Protein AF-A0A812L633-F1 (afdb_monomer)

Sequence (296 aa):
MMPWGTFALASCTLCVHALEQCLRCRKQCSELFDFTGDALLRGRLWVLFSCSFFHGTNSHLLREVLLLLLVGVPAEEELGTLVFVVAYLVSGAFGALFSWLTLRRTLRNSPDYLAMPRHHVDAVADLSNSRGASSCVYGAAVLALLVAGDRLLPECFAMSSQAANALLVAARILPEVFSPRSSRIQQRPVAAAILLSLPLLAAYSSVVSLSVAQAVTFWFSIHCLLRLFPGIVSLHPQSEYAAMDYAGHVYGALYAGLCGVCHIYLNRRHYPSMQAWLALGVLMLSTLPREFFAGL

Foldseek 3Di:
DPLVLLVVLLVLLVVLVVCCVVVVPLVVSCLQQFDAPVCVVVVVLCNLQSLLNDADDPLRSLLLSLLSVQQVLQLCVQQPNVLSNVLLRVQLSQLLVQLLVVQLVCLCPDPVNVPPDSVVSSVVSRPQHSNRNLRSSLLSLLSSLWGFQQPFSCVSVVHAQLVSQLSLLCSQCVSLLPGPQQVVCVVVVPVVCVVSVPSNVVSNPDNDGHGSLRSLLVNLVVLVVCLLCVVVRVRDPPDPSVQSSLSSNVRSNVSSNVSSVVSCVVVVHDGRDPSSVVSVVSSNVSSHDSVVVVVD

pLDDT: mean 88.09, std 10.61, range [51.84, 98.31]

Solvent-accessible surface area (backbone atoms only — not comparable to full-atom values): 14713 Å² total; per-residue (Å²): 124,85,48,58,42,44,51,49,53,43,48,49,26,52,48,50,48,48,50,30,65,75,66,69,38,52,69,60,47,42,77,62,23,36,41,34,62,70,47,44,78,71,66,43,64,62,18,44,50,38,6,51,32,50,66,94,44,71,28,57,44,44,40,48,43,43,47,33,56,68,25,27,40,46,25,20,64,68,58,35,46,70,56,36,48,52,48,28,42,50,8,6,25,45,2,27,52,53,23,40,54,50,46,40,51,50,46,64,70,32,79,91,39,59,85,50,59,68,70,58,51,51,53,55,37,39,63,55,74,46,40,9,26,58,6,16,40,41,8,30,42,40,25,14,24,51,68,28,14,84,43,46,43,19,68,71,67,77,48,52,31,25,57,41,38,24,48,55,47,46,46,64,48,50,26,59,69,66,23,84,72,21,55,67,45,70,74,33,55,67,61,40,50,50,67,52,47,52,59,32,52,54,29,41,70,32,77,67,69,46,26,39,12,54,52,52,29,53,56,30,48,53,52,41,50,50,65,77,41,30,79,80,65,49,58,67,82,74,56,78,63,57,58,58,42,28,49,13,32,50,43,0,25,51,52,16,41,52,52,31,52,48,51,34,62,77,66,71,49,79,77,58,52,73,58,18,54,51,22,49,52,43,46,54,58,51,40,51,51,71,70,67,63,74,78,110

Organism: NCBI:txid878477

Structure (mmCIF, N/CA/C/O backbone):
data_AF-A0A812L633-F1
#
_entry.id   AF-A0A812L633-F1
#
loop_
_atom_site.group_PDB
_atom_site.id
_atom_site.type_symbol
_atom_site.label_atom_id
_atom_site.label_alt_id
_atom_site.label_comp_id
_atom_site.label_asym_id
_atom_site.label_entity_id
_atom_site.label_seq_id
_atom_site.pdbx_PDB_ins_code
_atom_site.Cartn_x
_atom_site.Cartn_y
_atom_site.Cartn_z
_atom_site.occupancy
_atom_site.B_iso_or_equiv
_atom_site.auth_seq_id
_atom_site.auth_comp_id
_atom_site.auth_asym_id
_atom_site.auth_atom_id
_atom_site.pdbx_PDB_model_num
ATOM 1 N N . MET A 1 1 ? -15.695 -10.052 14.088 1.00 83.44 1 MET A N 1
ATOM 2 C CA . MET A 1 1 ? -15.326 -11.201 13.222 1.00 83.44 1 MET A CA 1
ATOM 3 C C . MET A 1 1 ? -13.811 -11.200 13.134 1.00 83.44 1 MET A C 1
ATOM 5 O O . MET A 1 1 ? -13.267 -10.113 13.056 1.00 83.44 1 MET A O 1
ATOM 9 N N . MET A 1 2 ? -13.117 -12.341 13.210 1.00 91.75 2 MET A N 1
ATOM 10 C CA . MET A 1 2 ? -11.650 -12.296 13.088 1.00 91.75 2 MET A CA 1
ATOM 11 C C . MET A 1 2 ? -11.244 -11.884 11.658 1.00 91.75 2 MET A C 1
ATOM 13 O O . MET A 1 2 ? -11.769 -12.486 10.719 1.00 91.75 2 MET A O 1
ATOM 17 N N . PRO A 1 3 ? -10.339 -10.897 11.481 1.00 96.25 3 PRO A N 1
ATOM 18 C CA . PRO A 1 3 ? -9.933 -10.372 10.173 1.00 96.25 3 PRO A CA 1
ATOM 19 C C . PRO A 1 3 ? -8.899 -11.297 9.504 1.00 96.25 3 PRO A C 1
ATOM 21 O O . PRO A 1 3 ? -7.721 -10.969 9.330 1.00 96.25 3 PRO A O 1
ATOM 24 N N . TRP A 1 4 ? -9.331 -12.524 9.203 1.00 97.38 4 TRP A N 1
ATOM 25 C CA . TRP A 1 4 ? -8.480 -13.584 8.665 1.00 97.38 4 TRP A CA 1
ATOM 26 C C . TRP A 1 4 ? -7.849 -13.219 7.323 1.00 97.38 4 TRP A C 1
ATOM 28 O O . TRP A 1 4 ? -6.723 -13.634 7.060 1.00 97.38 4 TRP A O 1
ATOM 38 N N . GLY A 1 5 ? -8.543 -12.448 6.484 1.00 98.25 5 GLY A N 1
ATOM 39 C CA . GLY A 1 5 ? -8.049 -12.033 5.174 1.00 98.25 5 GLY A CA 1
ATOM 40 C C . GLY A 1 5 ? -6.826 -11.133 5.286 1.00 98.25 5 GLY A C 1
ATOM 41 O O . GLY A 1 5 ? -5.809 -11.387 4.647 1.00 98.25 5 GLY A O 1
ATOM 42 N N . THR A 1 6 ? -6.893 -10.125 6.149 1.00 98.31 6 THR A N 1
ATOM 43 C CA . THR A 1 6 ? -5.803 -9.184 6.417 1.00 98.31 6 THR A CA 1
ATOM 44 C C . THR A 1 6 ? -4.577 -9.917 6.943 1.00 98.31 6 THR A C 1
ATOM 46 O O . THR A 1 6 ? -3.474 -9.726 6.426 1.00 98.31 6 THR A O 1
ATOM 49 N N . PHE A 1 7 ? -4.763 -10.807 7.924 1.00 98.19 7 PHE A N 1
ATOM 50 C CA . PHE A 1 7 ? -3.661 -11.607 8.453 1.00 98.19 7 PHE A CA 1
ATOM 51 C C . PHE A 1 7 ? -3.090 -12.567 7.411 1.00 98.19 7 PHE A C 1
ATOM 53 O O . PHE A 1 7 ? -1.873 -12.650 7.291 1.00 98.19 7 PHE A O 1
ATOM 60 N N . ALA A 1 8 ? -3.927 -13.234 6.612 1.00 98.31 8 ALA A N 1
ATOM 61 C CA . ALA A 1 8 ? -3.462 -14.118 5.546 1.00 98.31 8 ALA A CA 1
ATOM 62 C C . ALA A 1 8 ? -2.627 -13.361 4.502 1.00 98.31 8 ALA A C 1
ATOM 64 O O . ALA A 1 8 ? -1.538 -13.811 4.154 1.00 98.31 8 ALA A O 1
ATOM 65 N N . LEU A 1 9 ? -3.084 -12.187 4.054 1.00 98.25 9 LEU A N 1
ATOM 66 C CA . LEU A 1 9 ? -2.349 -11.342 3.110 1.00 98.25 9 LEU A CA 1
ATOM 67 C C . LEU A 1 9 ? -0.997 -10.898 3.689 1.00 98.25 9 LEU A C 1
ATOM 69 O O . LEU A 1 9 ? 0.032 -11.057 3.032 1.00 98.25 9 LEU A O 1
ATOM 73 N N . ALA A 1 10 ? -0.980 -10.410 4.933 1.00 98.19 10 ALA A N 1
ATOM 74 C CA . ALA A 1 10 ? 0.249 -10.021 5.624 1.00 98.19 10 ALA A CA 1
ATOM 75 C C . ALA A 1 10 ? 1.216 -11.207 5.793 1.00 98.19 10 ALA A C 1
ATOM 77 O O . ALA A 1 10 ? 2.411 -11.077 5.521 1.00 98.19 10 ALA A O 1
ATOM 78 N N . SER A 1 11 ? 0.711 -12.377 6.194 1.00 98.12 11 SER A N 1
ATOM 79 C CA . SER A 1 11 ? 1.506 -13.600 6.330 1.00 98.12 11 SER A CA 1
ATOM 80 C C . SER A 1 11 ? 2.079 -14.057 4.992 1.00 98.12 11 SER A C 1
ATOM 82 O O . SER A 1 11 ? 3.271 -14.339 4.930 1.00 98.12 11 SER A O 1
ATOM 84 N N . CYS A 1 12 ? 1.293 -14.073 3.912 1.00 97.75 12 CYS A N 1
ATOM 85 C CA . CYS A 1 12 ? 1.785 -14.408 2.575 1.00 97.75 12 CYS A CA 1
ATOM 86 C C . CYS A 1 12 ? 2.915 -13.467 2.138 1.00 97.75 12 CYS A C 1
ATOM 88 O O . CYS A 1 12 ? 3.960 -13.941 1.692 1.00 97.75 12 CYS A O 1
ATOM 90 N N . THR A 1 13 ? 2.746 -12.158 2.336 1.00 97.06 13 THR A N 1
ATOM 91 C CA . THR A 1 13 ? 3.771 -11.146 2.046 1.00 97.06 13 THR A CA 1
ATOM 92 C C . THR A 1 13 ? 5.068 -11.408 2.820 1.00 97.06 13 THR A C 1
ATOM 94 O O . THR A 1 13 ? 6.154 -11.440 2.238 1.00 97.06 13 THR A O 1
ATOM 97 N N . LEU A 1 14 ? 4.971 -11.664 4.128 1.00 97.06 14 LEU A N 1
ATOM 98 C CA . LEU A 1 14 ? 6.132 -11.976 4.964 1.00 97.06 14 LEU A CA 1
ATOM 99 C C . LEU A 1 14 ? 6.790 -13.306 4.574 1.00 97.06 14 LEU A C 1
ATOM 101 O O . LEU A 1 14 ? 8.016 -13.388 4.549 1.00 97.06 14 LEU A O 1
ATOM 105 N N . CYS A 1 15 ? 6.006 -14.334 4.245 1.00 97.19 15 CYS A N 1
ATOM 106 C CA . CYS A 1 15 ? 6.510 -15.641 3.830 1.00 97.19 15 CYS A CA 1
ATOM 107 C C . CYS A 1 15 ? 7.269 -15.568 2.503 1.00 97.19 15 CYS A C 1
ATOM 109 O O . CYS A 1 15 ? 8.361 -16.123 2.414 1.00 97.19 15 CYS A O 1
ATOM 111 N N . VAL A 1 16 ? 6.735 -14.875 1.490 1.00 95.88 16 VAL A N 1
ATOM 112 C CA . VAL A 1 16 ? 7.422 -14.695 0.198 1.00 95.88 16 VAL A CA 1
ATOM 113 C C . VAL A 1 16 ? 8.760 -13.990 0.403 1.00 95.88 16 VAL A C 1
ATOM 115 O O . VAL A 1 16 ? 9.783 -14.458 -0.099 1.00 95.88 16 VAL A O 1
ATOM 118 N N . HIS A 1 17 ? 8.779 -12.926 1.209 1.00 95.12 17 HIS A N 1
ATOM 119 C CA . HIS A 1 17 ? 10.012 -12.213 1.536 1.00 95.12 17 HIS A CA 1
ATOM 120 C C . HIS A 1 17 ? 11.005 -13.081 2.319 1.00 95.12 17 HIS A C 1
ATOM 122 O O . HIS A 1 17 ? 12.188 -13.127 1.994 1.00 95.12 17 HIS A O 1
ATOM 128 N N . ALA A 1 18 ? 10.543 -13.813 3.334 1.00 95.31 18 ALA A N 1
ATOM 129 C CA . ALA A 1 18 ? 11.394 -14.706 4.116 1.00 95.31 18 ALA A CA 1
ATOM 130 C C . ALA A 1 18 ? 12.009 -15.812 3.244 1.00 95.31 18 ALA A C 1
ATOM 132 O O . ALA A 1 18 ? 13.205 -16.074 3.347 1.00 95.31 18 ALA A O 1
ATOM 133 N N . LEU A 1 19 ? 11.225 -16.415 2.345 1.00 94.75 19 LEU A N 1
ATOM 134 C CA . LEU A 1 19 ? 11.710 -17.413 1.390 1.00 94.75 19 LEU A CA 1
ATOM 135 C C . LEU A 1 19 ? 12.784 -16.831 0.463 1.00 94.75 19 LEU A C 1
ATOM 137 O O . LEU A 1 19 ? 13.832 -17.457 0.301 1.00 94.75 19 LEU A O 1
ATOM 141 N N . GLU A 1 20 ? 12.570 -15.627 -0.080 1.00 94.94 20 GLU A N 1
ATOM 142 C CA . GLU A 1 20 ? 13.562 -14.922 -0.905 1.00 94.94 20 GLU A CA 1
ATOM 143 C C . GLU A 1 20 ? 14.897 -14.768 -0.161 1.00 94.94 20 GLU A C 1
ATOM 145 O O . GLU A 1 20 ? 15.957 -15.107 -0.699 1.00 94.94 20 GLU A O 1
ATOM 150 N 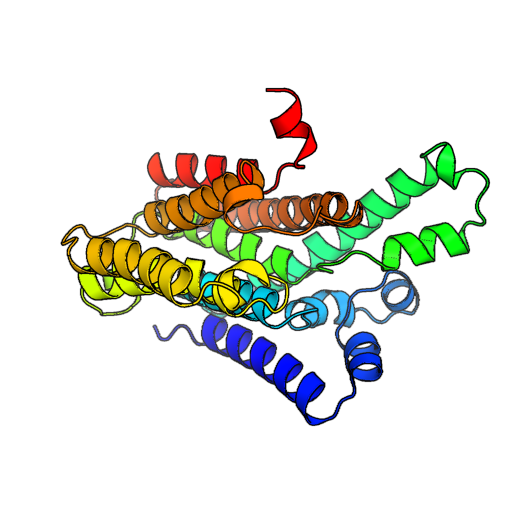N . GLN A 1 21 ? 14.849 -14.283 1.086 1.00 93.31 21 GLN A N 1
ATOM 151 C CA . GLN A 1 21 ? 16.042 -14.008 1.890 1.00 93.31 21 GLN A CA 1
ATOM 152 C C . GLN A 1 21 ? 16.751 -15.293 2.341 1.00 93.31 21 GLN A C 1
ATOM 154 O O . GLN A 1 21 ? 17.976 -15.390 2.240 1.00 93.31 21 GLN A O 1
ATOM 159 N N . CYS A 1 22 ? 16.002 -16.294 2.812 1.00 95.50 22 CYS A N 1
ATOM 160 C CA . CYS A 1 22 ? 16.560 -17.546 3.323 1.00 95.50 22 CYS A CA 1
ATOM 161 C C . CYS A 1 22 ? 17.180 -18.403 2.215 1.00 95.50 22 CYS A C 1
ATOM 163 O O . CYS A 1 22 ? 18.258 -18.962 2.405 1.00 95.50 22 CYS A O 1
ATOM 165 N N . LEU A 1 23 ? 16.525 -18.493 1.056 1.00 95.56 23 LEU A N 1
ATOM 166 C CA . LEU 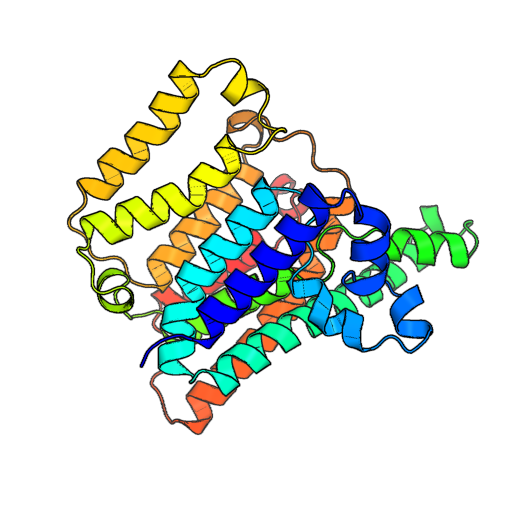A 1 23 ? 16.983 -19.327 -0.058 1.00 95.56 23 LEU A CA 1
ATOM 167 C C . LEU A 1 23 ? 17.895 -18.574 -1.035 1.00 95.56 23 LEU A C 1
ATOM 169 O O . LEU A 1 23 ? 18.430 -19.182 -1.960 1.00 95.56 23 LEU A O 1
ATOM 173 N N . ARG A 1 24 ? 18.071 -17.255 -0.851 1.00 94.25 24 ARG A N 1
ATOM 174 C CA . ARG A 1 24 ? 18.828 -16.367 -1.754 1.00 94.25 24 ARG A CA 1
ATOM 175 C C . ARG A 1 24 ? 18.382 -16.499 -3.217 1.00 94.25 24 ARG A C 1
ATOM 177 O O . ARG A 1 24 ? 19.179 -16.347 -4.140 1.00 94.25 24 ARG A O 1
ATOM 184 N N . CYS A 1 25 ? 17.097 -16.771 -3.435 1.00 94.00 25 CYS A N 1
ATOM 185 C CA . CYS A 1 25 ? 16.518 -17.108 -4.736 1.00 94.00 25 CYS A CA 1
ATOM 186 C C . CYS A 1 25 ? 15.756 -15.932 -5.365 1.00 94.00 25 CYS A C 1
ATOM 188 O O . CYS A 1 25 ? 14.746 -16.115 -6.043 1.00 94.00 25 CYS A O 1
ATOM 190 N N . ARG A 1 26 ? 16.245 -14.700 -5.162 1.00 92.19 26 ARG A N 1
ATOM 191 C CA . ARG A 1 26 ? 15.571 -13.470 -5.611 1.00 92.19 26 ARG A CA 1
ATOM 192 C C . ARG A 1 26 ? 15.172 -13.492 -7.080 1.00 92.19 26 ARG A C 1
ATOM 194 O O . ARG A 1 26 ? 1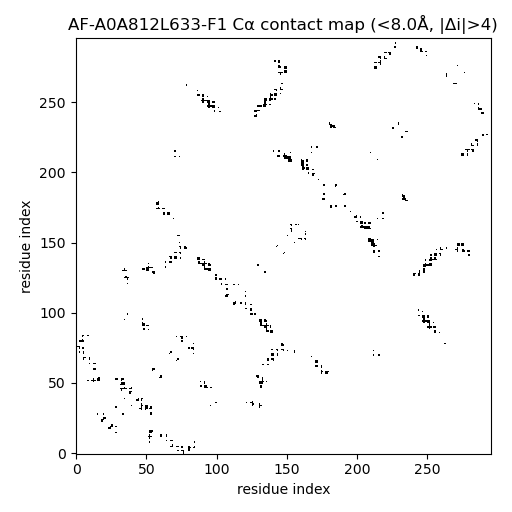4.087 -13.030 -7.414 1.00 92.19 26 ARG A O 1
ATOM 201 N N . LYS A 1 27 ? 16.022 -14.041 -7.952 1.00 91.69 27 LYS A N 1
ATOM 202 C CA . LYS A 1 27 ? 15.718 -14.153 -9.382 1.00 91.69 27 LYS A CA 1
ATOM 203 C C . LYS A 1 27 ? 14.491 -15.039 -9.619 1.00 91.69 27 LYS A C 1
ATOM 205 O O . LYS A 1 27 ? 13.564 -14.614 -10.294 1.00 91.69 27 LYS A O 1
ATOM 210 N N . GLN A 1 28 ? 14.462 -16.228 -9.020 1.00 93.88 28 GLN A N 1
ATOM 211 C CA . GLN A 1 28 ? 13.350 -17.169 -9.141 1.00 93.88 28 GLN A CA 1
ATOM 212 C C . GLN A 1 28 ? 12.068 -16.610 -8.511 1.00 93.88 28 GLN A C 1
ATOM 214 O O . GLN A 1 28 ? 11.002 -16.706 -9.110 1.00 93.88 28 GLN A O 1
ATOM 219 N N . CYS A 1 29 ? 12.167 -15.978 -7.336 1.00 92.62 29 CYS A N 1
ATOM 220 C CA . CYS A 1 29 ? 11.037 -15.289 -6.716 1.00 92.62 29 CYS A CA 1
ATOM 221 C C . CY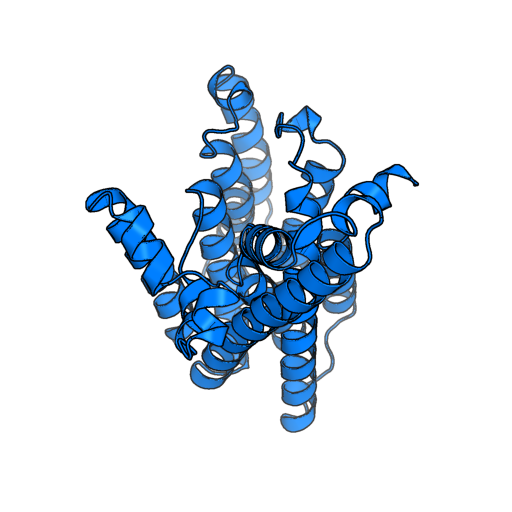S A 1 29 ? 10.501 -14.174 -7.618 1.00 92.62 29 CYS A C 1
ATOM 223 O O . CYS A 1 29 ? 9.293 -14.085 -7.805 1.00 92.62 29 CYS A O 1
ATOM 225 N N . SER A 1 30 ? 11.375 -13.370 -8.229 1.00 91.19 30 SER A N 1
ATOM 226 C CA . SER A 1 30 ? 10.941 -12.312 -9.141 1.00 91.19 30 SER A CA 1
ATOM 227 C C . SER A 1 30 ? 10.257 -12.888 -10.390 1.00 91.19 30 SER A C 1
ATOM 229 O O . SER A 1 30 ? 9.192 -12.433 -10.779 1.00 91.19 30 SER A O 1
ATOM 231 N N . GLU A 1 31 ? 10.775 -13.969 -10.976 1.00 91.00 31 GLU A N 1
ATOM 232 C CA . GLU A 1 31 ? 10.144 -14.617 -12.139 1.00 91.00 31 GLU A CA 1
ATOM 233 C C . GLU A 1 31 ? 8.750 -15.211 -11.856 1.00 91.00 31 GLU A C 1
ATOM 235 O O . GLU A 1 31 ? 7.949 -15.368 -12.787 1.00 91.00 31 GLU A O 1
ATOM 240 N N . LEU A 1 32 ? 8.481 -15.576 -10.598 1.00 92.75 32 LEU A N 1
ATOM 241 C CA . LEU A 1 32 ? 7.227 -16.192 -10.162 1.00 92.75 32 LEU A CA 1
ATOM 242 C C . LEU A 1 32 ? 6.205 -15.174 -9.667 1.00 92.75 32 LEU A C 1
ATOM 244 O O . LEU A 1 32 ? 5.038 -15.254 -10.051 1.00 92.75 32 LEU A O 1
ATOM 248 N N . PHE A 1 33 ? 6.636 -14.273 -8.786 1.00 94.19 33 PHE A N 1
ATOM 249 C CA . PHE A 1 33 ? 5.744 -13.377 -8.063 1.00 94.19 33 PHE A CA 1
ATOM 250 C C . PHE A 1 33 ? 5.632 -12.014 -8.721 1.00 94.19 33 PHE A C 1
ATOM 252 O O . PHE A 1 33 ? 4.587 -11.386 -8.608 1.00 94.19 33 PHE A O 1
ATOM 259 N N . ASP A 1 34 ? 6.676 -11.555 -9.394 1.00 92.56 34 ASP A N 1
ATOM 260 C CA . ASP A 1 34 ? 6.794 -10.161 -9.765 1.00 92.56 34 ASP A CA 1
ATOM 261 C C . ASP A 1 34 ? 6.069 -9.821 -11.065 1.00 92.56 34 ASP A C 1
ATOM 263 O O . ASP A 1 34 ? 6.036 -10.609 -12.016 1.00 92.56 34 ASP A O 1
ATOM 267 N N . PHE A 1 35 ? 5.510 -8.615 -11.125 1.00 94.38 35 PHE A N 1
ATOM 268 C CA . PHE A 1 35 ? 4.819 -8.159 -12.321 1.00 94.38 35 PHE A CA 1
ATOM 269 C C . PHE A 1 35 ? 5.827 -7.668 -13.364 1.00 94.38 35 PHE A C 1
ATOM 271 O O . PHE A 1 35 ? 6.583 -6.727 -13.128 1.00 94.38 35 PHE A O 1
ATOM 278 N N . THR A 1 36 ? 5.784 -8.257 -14.558 1.00 93.06 36 THR A N 1
ATOM 279 C CA . THR A 1 36 ? 6.417 -7.694 -15.758 1.00 93.06 36 THR A CA 1
ATOM 280 C C . THR A 1 36 ? 5.444 -7.759 -16.927 1.00 93.06 36 THR A C 1
ATOM 282 O O . THR A 1 36 ? 4.654 -8.705 -17.043 1.00 93.06 36 THR A O 1
ATOM 285 N N . GLY A 1 37 ? 5.508 -6.768 -17.815 1.00 92.38 37 GLY A N 1
ATOM 286 C CA . GLY A 1 37 ? 4.757 -6.780 -19.060 1.00 92.38 37 GLY A CA 1
ATOM 287 C C . GLY A 1 37 ? 5.091 -8.004 -19.901 1.00 92.38 37 GLY A C 1
ATOM 288 O O . GLY A 1 37 ? 4.189 -8.648 -20.427 1.00 92.38 37 GLY A O 1
ATOM 289 N N . ASP A 1 38 ? 6.366 -8.389 -19.966 1.00 93.19 38 ASP A N 1
ATOM 290 C CA . ASP A 1 38 ? 6.808 -9.594 -20.674 1.00 93.19 38 ASP A CA 1
ATOM 291 C C . ASP A 1 38 ? 6.232 -10.900 -20.080 1.00 93.19 38 ASP A C 1
ATOM 293 O O . ASP A 1 38 ? 5.843 -11.810 -20.815 1.00 93.19 38 ASP A O 1
ATOM 297 N N . ALA A 1 39 ? 6.113 -11.023 -18.752 1.00 94.50 39 ALA A N 1
ATOM 298 C CA . ALA A 1 39 ? 5.427 -12.167 -18.140 1.00 94.50 39 ALA A CA 1
ATOM 299 C C . ALA A 1 39 ? 3.935 -12.189 -18.502 1.00 94.50 39 ALA A C 1
ATOM 301 O O . ALA A 1 39 ? 3.414 -13.237 -18.899 1.00 94.50 39 ALA A O 1
ATOM 302 N N . LEU A 1 40 ? 3.266 -11.035 -18.424 1.00 94.94 40 LEU A N 1
ATOM 303 C CA . LEU A 1 40 ? 1.853 -10.904 -18.772 1.00 94.94 40 LEU A CA 1
ATOM 304 C C . LEU A 1 40 ? 1.595 -11.261 -20.245 1.00 94.94 40 LEU A C 1
ATOM 306 O O . LEU A 1 40 ? 0.690 -12.040 -20.542 1.00 94.94 40 LEU A O 1
ATOM 310 N N . LEU A 1 41 ? 2.420 -10.751 -21.164 1.00 94.38 41 LEU A N 1
ATOM 311 C CA . LEU A 1 41 ? 2.328 -11.023 -22.604 1.00 94.38 41 LEU A CA 1
ATOM 312 C C . LEU A 1 41 ? 2.577 -12.498 -22.946 1.00 94.38 41 LEU A C 1
ATOM 314 O O . LEU A 1 41 ? 2.039 -12.996 -23.932 1.00 94.38 41 LEU A O 1
ATOM 318 N N . ARG A 1 42 ? 3.333 -13.220 -22.112 1.00 96.25 42 ARG A N 1
ATOM 319 C CA . ARG A 1 42 ? 3.526 -14.677 -22.210 1.00 96.25 42 ARG A CA 1
ATOM 320 C C . ARG A 1 42 ? 2.411 -15.494 -21.547 1.00 96.25 42 ARG A C 1
ATOM 322 O O . ARG A 1 42 ? 2.561 -16.699 -21.371 1.00 96.25 42 ARG A O 1
ATOM 329 N N . GLY A 1 43 ? 1.301 -14.858 -21.170 1.00 96.56 43 GLY A N 1
ATOM 330 C CA . GLY A 1 43 ? 0.125 -15.519 -20.603 1.00 96.56 43 GLY A CA 1
ATOM 331 C C . GLY A 1 43 ? 0.231 -15.834 -19.109 1.00 96.56 43 GLY A C 1
ATOM 332 O O . GLY A 1 43 ? -0.622 -16.545 -18.578 1.00 96.56 43 GLY A O 1
ATOM 333 N N . ARG A 1 44 ? 1.240 -15.308 -18.399 1.00 96.94 44 ARG A N 1
ATOM 334 C CA . ARG A 1 44 ? 1.394 -15.515 -16.950 1.00 96.94 44 ARG A CA 1
ATOM 335 C C . ARG A 1 44 ? 0.474 -14.584 -16.164 1.00 96.94 44 ARG A C 1
ATOM 337 O O . ARG A 1 44 ? 0.933 -13.671 -15.494 1.00 96.94 44 ARG A O 1
ATOM 344 N N . LEU A 1 45 ? -0.837 -14.798 -16.246 1.00 96.81 45 LEU A N 1
ATOM 345 C CA . LEU A 1 45 ? -1.835 -13.899 -15.645 1.00 96.81 45 LEU A CA 1
ATOM 346 C C . LEU A 1 45 ? -1.738 -13.801 -14.113 1.00 96.81 45 LEU A C 1
ATOM 348 O O . LEU A 1 45 ? -2.132 -12.788 -13.542 1.00 96.81 45 LEU A O 1
ATOM 352 N N . TRP A 1 46 ? -1.193 -14.820 -13.441 1.00 97.19 46 TRP A N 1
ATOM 353 C CA . TRP A 1 46 ? -1.043 -14.822 -11.982 1.00 97.19 46 TRP A CA 1
ATOM 354 C C . TRP A 1 46 ? -0.132 -13.701 -11.467 1.00 97.19 46 TRP A C 1
ATOM 356 O O . TRP A 1 46 ? -0.326 -13.265 -10.333 1.00 97.19 46 TRP A O 1
ATOM 366 N N . VAL A 1 47 ? 0.789 -13.184 -12.296 1.00 96.19 47 VAL A N 1
ATOM 367 C CA . VAL A 1 47 ? 1.706 -12.095 -11.911 1.00 96.19 47 VAL A CA 1
ATOM 368 C C . VAL A 1 47 ? 0.987 -10.790 -11.584 1.00 96.19 47 VAL A C 1
ATOM 370 O O . VAL A 1 47 ? 1.545 -9.958 -10.886 1.00 96.19 47 VAL A O 1
ATOM 373 N N . LEU A 1 48 ? -0.262 -10.623 -12.036 1.00 95.88 48 LEU A N 1
ATOM 374 C CA . LEU A 1 48 ? -1.115 -9.490 -11.664 1.00 95.88 48 LEU A CA 1
ATOM 375 C C . LEU A 1 48 ? -1.528 -9.508 -10.189 1.00 95.88 48 LEU A C 1
ATOM 377 O O . LEU A 1 48 ? -1.848 -8.465 -9.633 1.00 95.88 48 LEU A O 1
ATOM 381 N N . PHE A 1 49 ? -1.558 -10.687 -9.569 1.00 96.94 49 PHE A N 1
ATOM 382 C CA . PHE A 1 49 ? -2.002 -10.863 -8.188 1.00 96.94 49 PHE A CA 1
ATOM 383 C C . PHE A 1 49 ? -0.839 -11.208 -7.265 1.00 96.94 49 PHE A C 1
ATOM 385 O O . PHE A 1 49 ? -0.775 -10.734 -6.135 1.00 96.94 49 PHE A O 1
ATOM 392 N N . SER A 1 50 ? 0.106 -12.024 -7.736 1.00 96.44 50 SER A N 1
ATOM 393 C CA . SER A 1 50 ? 1.255 -12.436 -6.932 1.00 96.44 50 SER A CA 1
ATOM 394 C C . SER A 1 50 ? 2.221 -11.287 -6.645 1.00 96.44 50 SER A C 1
ATOM 396 O O . SER A 1 50 ? 2.945 -11.334 -5.649 1.00 96.44 50 SER A O 1
ATOM 398 N N . CYS A 1 51 ? 2.203 -10.239 -7.474 1.00 94.75 51 CYS A N 1
ATOM 399 C CA . CYS A 1 51 ? 3.061 -9.073 -7.308 1.00 94.75 51 CYS A CA 1
ATOM 400 C C . CYS A 1 51 ? 2.761 -8.305 -6.020 1.00 94.75 51 CYS A C 1
ATOM 402 O O . CYS A 1 51 ? 3.644 -7.638 -5.491 1.00 94.75 51 CYS A O 1
ATOM 404 N N . SER A 1 52 ? 1.560 -8.471 -5.454 1.00 95.69 52 SER A N 1
ATOM 405 C CA . SER A 1 52 ? 1.184 -7.922 -4.150 1.00 95.69 52 SER A CA 1
ATOM 406 C C . SER A 1 52 ? 2.035 -8.436 -2.983 1.00 95.69 52 SER A C 1
ATOM 408 O O . SER A 1 52 ? 2.053 -7.813 -1.924 1.00 95.69 52 SER A O 1
ATOM 410 N N . PHE A 1 53 ? 2.733 -9.562 -3.157 1.00 96.50 53 PHE A N 1
ATOM 411 C CA . PHE A 1 53 ? 3.510 -10.212 -2.099 1.00 96.50 53 PHE A CA 1
ATOM 412 C C . PHE A 1 53 ? 5.026 -10.018 -2.251 1.00 96.50 53 PHE A C 1
ATOM 414 O O . PHE A 1 53 ? 5.777 -10.332 -1.329 1.00 96.50 53 PHE A O 1
ATOM 421 N N . PHE A 1 54 ? 5.498 -9.492 -3.384 1.00 94.31 54 PHE A N 1
ATOM 422 C CA . PHE A 1 54 ? 6.926 -9.349 -3.675 1.00 94.31 54 PHE A CA 1
ATOM 423 C C . PHE A 1 54 ? 7.429 -7.938 -3.349 1.00 94.31 54 PHE A C 1
ATOM 425 O O . PHE A 1 54 ? 6.830 -6.951 -3.766 1.00 94.31 54 PHE A O 1
ATOM 432 N N . HIS A 1 55 ? 8.533 -7.830 -2.601 1.00 92.75 55 HIS A N 1
ATOM 433 C CA . HIS A 1 55 ? 9.031 -6.548 -2.095 1.00 92.75 55 HIS A CA 1
ATOM 434 C C . HIS A 1 55 ? 10.533 -6.392 -2.314 1.00 92.75 55 HIS A C 1
ATOM 436 O O . HIS A 1 55 ? 11.331 -7.280 -2.033 1.00 92.75 55 HIS A O 1
ATOM 442 N N . GLY A 1 56 ? 10.950 -5.209 -2.769 1.00 87.75 56 GLY A N 1
ATOM 443 C CA . GLY A 1 56 ? 12.351 -4.971 -3.113 1.00 87.75 56 GLY A CA 1
ATOM 444 C C . GLY A 1 56 ? 13.290 -4.835 -1.908 1.00 87.75 56 GLY A C 1
ATOM 445 O O . GLY A 1 56 ? 14.493 -5.074 -2.059 1.00 87.75 56 GLY A O 1
ATOM 446 N N . THR A 1 57 ? 12.769 -4.418 -0.743 1.00 87.69 57 THR A N 1
ATOM 447 C CA . THR A 1 57 ? 13.547 -4.075 0.466 1.00 87.69 57 THR A CA 1
ATOM 448 C C . THR A 1 57 ? 12.765 -4.337 1.760 1.00 87.69 57 THR A C 1
ATOM 450 O O . THR A 1 57 ? 11.542 -4.216 1.779 1.00 87.69 57 THR A O 1
ATOM 453 N N . ASN A 1 58 ? 13.479 -4.589 2.868 1.00 90.06 58 ASN A N 1
ATOM 454 C CA . ASN A 1 58 ? 12.880 -4.803 4.197 1.00 90.06 58 ASN A CA 1
ATOM 455 C C . ASN A 1 58 ? 12.059 -3.601 4.693 1.00 90.06 58 ASN A C 1
ATOM 457 O O . ASN A 1 58 ? 11.000 -3.778 5.285 1.00 90.06 58 ASN A O 1
ATOM 461 N N . SER A 1 59 ? 12.537 -2.371 4.473 1.00 88.44 59 SER A N 1
ATOM 462 C CA . SER A 1 59 ? 11.824 -1.168 4.922 1.00 88.44 59 SER A CA 1
ATOM 463 C C . SER A 1 59 ? 10.548 -0.922 4.125 1.00 88.44 59 SER A C 1
ATOM 465 O O . SER A 1 59 ? 9.552 -0.473 4.686 1.00 88.44 59 SER A O 1
ATOM 467 N N . HIS A 1 60 ? 10.547 -1.238 2.828 1.00 89.81 60 HIS A N 1
ATOM 468 C CA . HIS A 1 60 ? 9.329 -1.200 2.024 1.00 89.81 60 HIS A CA 1
ATOM 469 C C . HIS A 1 60 ? 8.330 -2.258 2.491 1.00 89.81 60 HIS A C 1
ATOM 471 O O . HIS A 1 60 ? 7.224 -1.880 2.855 1.00 89.81 60 HIS A O 1
ATOM 477 N N . LEU A 1 61 ? 8.758 -3.518 2.615 1.00 93.25 61 LEU A N 1
ATOM 478 C CA . LEU A 1 61 ? 7.944 -4.611 3.159 1.00 93.25 61 LEU A CA 1
ATOM 479 C C . LEU A 1 61 ? 7.277 -4.231 4.485 1.00 93.25 61 LEU A C 1
ATOM 481 O O . LEU A 1 61 ? 6.072 -4.392 4.649 1.00 93.25 61 LEU A O 1
ATOM 485 N N . LEU A 1 62 ? 8.062 -3.715 5.435 1.00 93.81 62 LEU A N 1
ATOM 486 C CA . LEU A 1 62 ? 7.557 -3.407 6.765 1.00 93.81 62 LEU A CA 1
ATOM 487 C C . LEU A 1 62 ? 6.524 -2.269 6.729 1.00 93.81 62 LEU A C 1
ATOM 489 O O . LEU A 1 62 ? 5.525 -2.357 7.432 1.00 93.81 62 LEU A O 1
ATOM 493 N N . ARG A 1 63 ? 6.706 -1.238 5.886 1.00 92.62 63 ARG A N 1
ATOM 494 C CA . ARG A 1 63 ? 5.685 -0.186 5.701 1.00 92.62 63 ARG A CA 1
ATOM 495 C C . ARG A 1 63 ? 4.380 -0.750 5.160 1.00 92.62 63 ARG A C 1
ATOM 497 O O . ARG A 1 63 ? 3.332 -0.416 5.698 1.00 92.62 63 ARG A O 1
ATOM 504 N N . GLU A 1 64 ? 4.456 -1.581 4.126 1.00 94.25 64 GLU A N 1
ATOM 505 C CA . GLU A 1 64 ? 3.274 -2.140 3.468 1.00 94.25 64 GLU A CA 1
ATOM 506 C C . GLU A 1 64 ? 2.510 -3.082 4.401 1.00 94.25 64 GLU A C 1
ATOM 508 O O . GLU A 1 64 ? 1.307 -2.926 4.576 1.00 94.25 64 GLU A O 1
ATOM 513 N N . VAL A 1 65 ? 3.204 -4.000 5.085 1.00 97.06 65 VAL A N 1
ATOM 514 C CA . VAL A 1 65 ? 2.572 -4.930 6.036 1.00 97.06 65 VAL A CA 1
ATOM 515 C C . VAL A 1 65 ? 1.950 -4.184 7.213 1.00 97.06 65 VAL A C 1
ATOM 517 O O . VAL A 1 65 ? 0.828 -4.489 7.605 1.00 97.06 65 VAL A O 1
ATOM 520 N N . LEU A 1 66 ? 2.645 -3.199 7.784 1.00 97.00 66 LEU A N 1
ATOM 521 C CA . LEU A 1 66 ? 2.121 -2.463 8.933 1.00 97.00 66 LEU A CA 1
ATOM 522 C C . LEU A 1 66 ? 0.948 -1.555 8.557 1.00 97.00 66 LEU A C 1
ATOM 524 O O . LEU A 1 66 ? -0.018 -1.483 9.313 1.00 97.00 66 LEU A O 1
ATOM 528 N N . LEU A 1 67 ? 0.996 -0.908 7.388 1.00 96.50 67 LEU A N 1
ATOM 529 C CA . LEU A 1 67 ? -0.145 -0.157 6.873 1.00 96.50 67 LEU A CA 1
ATOM 530 C C . LEU A 1 67 ? -1.317 -1.097 6.573 1.00 96.50 67 LEU A C 1
ATOM 532 O O . LEU A 1 67 ? -2.433 -0.808 6.990 1.00 96.50 67 LEU A O 1
ATOM 536 N N . LEU A 1 68 ? -1.073 -2.245 5.932 1.00 97.94 68 LEU A N 1
ATOM 537 C CA . LEU A 1 68 ? -2.095 -3.261 5.680 1.00 97.94 68 LEU A CA 1
ATOM 538 C C . LEU A 1 68 ? -2.749 -3.738 6.978 1.00 97.94 68 LEU A C 1
ATOM 540 O O . LEU A 1 68 ? -3.965 -3.841 7.024 1.00 97.94 68 LEU A O 1
ATOM 544 N N . LEU A 1 69 ? -1.990 -3.999 8.041 1.00 97.69 69 LEU A N 1
ATOM 545 C CA . LEU A 1 69 ? -2.577 -4.371 9.329 1.00 97.69 69 LEU A CA 1
ATOM 546 C C . LEU A 1 69 ? -3.415 -3.225 9.913 1.00 97.69 69 LEU A C 1
ATOM 548 O O . LEU A 1 69 ? -4.522 -3.468 10.383 1.00 97.69 69 LEU A O 1
ATOM 552 N N . LEU A 1 70 ? -2.919 -1.984 9.837 1.00 96.88 70 LEU A N 1
ATOM 553 C CA . LEU A 1 70 ? -3.599 -0.789 10.345 1.00 96.88 70 LEU A CA 1
ATOM 554 C C . LEU A 1 70 ? -4.949 -0.538 9.656 1.00 96.88 70 LEU A C 1
ATOM 556 O O . LEU A 1 70 ? -5.932 -0.245 10.333 1.00 96.88 70 LEU A O 1
ATOM 560 N N . VAL A 1 71 ? -4.994 -0.616 8.322 1.00 97.62 71 VAL A N 1
ATOM 561 C CA . VAL A 1 71 ? -6.187 -0.268 7.527 1.00 97.62 71 VAL A CA 1
ATOM 562 C C . VAL A 1 71 ? -7.013 -1.478 7.097 1.00 97.62 71 VAL A C 1
ATOM 564 O O . VAL A 1 71 ? -8.219 -1.365 6.903 1.00 97.62 71 VAL A O 1
ATOM 567 N N . GLY A 1 72 ? -6.388 -2.644 6.962 1.00 98.12 72 GLY A N 1
ATOM 568 C CA . GLY A 1 72 ? -7.027 -3.865 6.487 1.00 98.12 72 GLY A CA 1
ATOM 569 C C . GLY A 1 72 ? -7.988 -4.446 7.509 1.00 98.12 72 GLY A C 1
ATOM 570 O O . GLY A 1 72 ? -9.110 -4.766 7.142 1.00 98.12 72 GLY A O 1
ATOM 571 N N . VAL A 1 73 ? -7.609 -4.476 8.793 1.00 98.31 73 VAL A N 1
ATOM 572 C CA . VAL A 1 73 ? -8.488 -4.955 9.873 1.00 98.31 73 VAL A CA 1
ATOM 573 C C . VAL A 1 73 ? -9.830 -4.208 9.894 1.00 98.31 73 VAL A C 1
ATOM 575 O O . VAL A 1 73 ? -10.858 -4.865 9.724 1.00 98.31 73 VAL A O 1
ATOM 578 N N . PRO A 1 74 ? -9.873 -2.865 10.027 1.00 97.94 74 PRO A N 1
ATOM 579 C CA . PRO A 1 74 ? -11.147 -2.151 10.028 1.00 97.94 74 PRO A CA 1
ATOM 580 C C . PRO A 1 74 ? -11.891 -2.265 8.691 1.00 97.94 74 PRO A C 1
ATOM 582 O O . PRO A 1 74 ? -13.110 -2.404 8.692 1.00 97.94 74 PRO A O 1
ATOM 585 N N . ALA A 1 75 ? -11.199 -2.259 7.545 1.00 98.00 75 ALA A N 1
ATOM 586 C CA . ALA A 1 75 ? -11.860 -2.434 6.249 1.00 98.00 75 ALA A CA 1
ATOM 587 C C . ALA A 1 75 ? -12.508 -3.823 6.099 1.00 98.00 75 ALA A C 1
ATOM 589 O O . ALA A 1 75 ? -13.620 -3.937 5.586 1.00 98.00 75 ALA A O 1
ATOM 590 N N . GLU A 1 76 ? -11.834 -4.880 6.549 1.00 98.31 76 GLU A N 1
ATOM 591 C CA . GLU A 1 76 ? -12.319 -6.255 6.480 1.00 98.31 76 GLU A CA 1
ATOM 592 C C . GLU A 1 76 ? -13.523 -6.494 7.389 1.00 98.31 76 GLU A C 1
ATOM 594 O O . GLU A 1 76 ? -14.455 -7.194 6.994 1.00 98.31 76 GLU A O 1
ATOM 599 N N . GLU A 1 77 ? -13.530 -5.906 8.585 1.00 97.00 77 GLU A N 1
ATOM 600 C CA . GLU A 1 77 ? -14.676 -6.000 9.488 1.00 97.00 77 GLU A CA 1
ATOM 601 C C . GLU A 1 77 ? -15.945 -5.389 8.883 1.00 97.00 77 GLU A C 1
ATOM 603 O O . GLU A 1 77 ? -17.033 -5.919 9.102 1.00 97.00 77 GLU A O 1
ATOM 608 N N . GLU A 1 78 ? -15.809 -4.323 8.088 1.00 95.88 78 GLU A N 1
ATOM 609 C CA . GLU A 1 78 ? -16.946 -3.665 7.438 1.00 95.88 78 GLU A CA 1
ATOM 610 C C . GLU A 1 78 ? -17.388 -4.341 6.138 1.00 95.88 78 GLU A C 1
ATOM 612 O O . GLU A 1 78 ? -18.584 -4.423 5.855 1.00 95.88 78 GLU A O 1
ATOM 617 N N . LEU A 1 79 ? -16.436 -4.823 5.336 1.00 96.00 79 LEU A N 1
ATOM 618 C CA . LEU A 1 79 ? -16.704 -5.403 4.015 1.00 96.00 79 LEU A CA 1
ATOM 619 C C . LEU A 1 79 ? -16.995 -6.907 4.057 1.00 96.00 79 LEU A C 1
ATOM 621 O O . LEU A 1 79 ? -17.652 -7.433 3.157 1.00 96.00 79 LEU A O 1
ATOM 625 N N . GLY A 1 80 ? -16.472 -7.605 5.063 1.00 96.75 80 GLY A N 1
ATOM 626 C CA . GLY A 1 80 ? -16.322 -9.054 5.058 1.00 96.75 80 GLY A CA 1
ATOM 627 C C . GLY A 1 80 ? -15.030 -9.513 4.372 1.00 96.75 80 GLY A C 1
ATOM 628 O O . GLY A 1 80 ? -14.558 -8.914 3.403 1.00 96.75 80 GLY A O 1
ATOM 629 N N . THR A 1 81 ? -14.483 -10.638 4.844 1.00 97.69 81 THR A N 1
ATOM 630 C CA . THR A 1 81 ? -13.195 -11.204 4.403 1.00 97.69 81 THR A CA 1
ATOM 631 C C . THR A 1 81 ? -13.083 -11.375 2.892 1.00 97.69 81 THR A C 1
ATOM 633 O O . THR A 1 81 ? -12.111 -10.921 2.293 1.00 97.69 81 THR A O 1
ATOM 636 N N . LEU A 1 82 ? -14.074 -12.004 2.251 1.00 97.00 82 LEU A N 1
ATOM 637 C CA . LEU A 1 82 ? -14.011 -12.286 0.815 1.00 97.00 82 LEU A CA 1
ATOM 638 C C . LEU A 1 82 ? -13.976 -10.999 -0.020 1.00 97.00 82 LEU A C 1
ATOM 640 O O . LEU A 1 82 ? -13.142 -10.868 -0.913 1.00 97.00 82 LEU A O 1
ATOM 644 N N . VAL A 1 83 ? -14.862 -10.045 0.284 1.00 96.81 83 VAL A N 1
ATOM 645 C CA . VAL A 1 83 ? -14.955 -8.772 -0.446 1.00 96.81 83 VAL A CA 1
ATOM 646 C C . VAL A 1 83 ? -13.673 -7.968 -0.266 1.00 96.81 83 VAL A C 1
ATOM 648 O O . VAL A 1 83 ? -13.129 -7.470 -1.250 1.00 96.81 83 VAL A O 1
ATOM 651 N N . PHE A 1 84 ? -13.156 -7.892 0.963 1.00 98.12 84 PHE A N 1
ATOM 652 C CA . PHE A 1 84 ? -11.907 -7.199 1.254 1.00 98.12 84 PHE A CA 1
ATOM 653 C C . PHE A 1 84 ? -10.715 -7.805 0.501 1.00 98.12 84 PHE A C 1
ATOM 655 O O . PHE A 1 84 ? -10.008 -7.078 -0.194 1.00 98.12 84 PHE A O 1
ATOM 662 N N . VAL A 1 85 ? -10.512 -9.127 0.571 1.00 98.31 85 VAL A N 1
ATOM 663 C CA . VAL A 1 85 ? -9.378 -9.796 -0.093 1.00 98.31 85 VAL A CA 1
ATOM 664 C C . VAL A 1 85 ? -9.444 -9.634 -1.613 1.00 98.31 85 VAL A C 1
ATOM 666 O O . VAL A 1 85 ? -8.428 -9.335 -2.241 1.00 98.31 85 VAL A O 1
ATOM 669 N N . VAL A 1 86 ? -10.631 -9.776 -2.217 1.00 97.88 86 VAL A N 1
ATOM 670 C CA . VAL A 1 86 ? -10.810 -9.554 -3.660 1.00 97.88 86 VAL A CA 1
ATOM 671 C C . VAL A 1 86 ? -10.518 -8.100 -4.021 1.00 97.88 86 VAL A C 1
ATOM 673 O O . VAL A 1 86 ? -9.765 -7.847 -4.959 1.00 97.88 86 VAL A O 1
ATOM 676 N N . ALA A 1 87 ? -11.061 -7.138 -3.272 1.00 97.38 87 ALA A N 1
ATOM 677 C CA . ALA A 1 87 ? -10.822 -5.724 -3.537 1.00 97.38 87 ALA A CA 1
ATOM 678 C C . ALA A 1 87 ? -9.334 -5.362 -3.388 1.00 97.38 87 ALA A C 1
ATOM 680 O O . ALA A 1 87 ? -8.803 -4.641 -4.233 1.00 97.38 87 ALA A O 1
ATOM 681 N N . TYR A 1 88 ? -8.644 -5.915 -2.388 1.00 97.88 88 TYR A N 1
ATOM 682 C CA . TYR A 1 88 ? -7.203 -5.760 -2.185 1.00 97.88 88 TYR A CA 1
ATOM 683 C C . TYR A 1 88 ? -6.399 -6.258 -3.393 1.00 97.88 88 TYR A C 1
ATOM 685 O O . TYR A 1 88 ? -5.653 -5.492 -4.004 1.00 97.88 88 TYR A O 1
ATOM 693 N N . LEU A 1 89 ? -6.588 -7.524 -3.783 1.00 97.94 89 LEU A N 1
ATOM 694 C CA . LEU A 1 89 ? -5.829 -8.149 -4.869 1.00 97.94 89 LEU A CA 1
ATOM 695 C C . LEU A 1 89 ? -6.104 -7.483 -6.221 1.00 97.94 89 LEU A C 1
ATOM 697 O O . LEU A 1 89 ? -5.176 -7.234 -6.989 1.00 97.94 89 LEU A O 1
ATOM 701 N N . VAL A 1 90 ? -7.363 -7.139 -6.506 1.00 97.00 90 VAL A N 1
ATOM 702 C CA . VAL A 1 90 ? -7.716 -6.474 -7.766 1.00 97.00 90 VAL A CA 1
ATOM 703 C C . VAL A 1 90 ? -7.210 -5.028 -7.796 1.00 97.00 90 VAL A C 1
ATOM 705 O O . VAL A 1 90 ? -6.771 -4.580 -8.851 1.00 97.00 90 VAL A O 1
ATOM 708 N N . SER A 1 91 ? -7.157 -4.322 -6.659 1.00 95.88 91 SER A N 1
ATOM 709 C CA . SER A 1 91 ? -6.500 -3.003 -6.582 1.00 95.88 91 SER A CA 1
ATOM 710 C C . SER A 1 91 ? -5.016 -3.093 -6.953 1.00 95.88 91 SER A C 1
ATOM 712 O O . SER A 1 91 ? -4.513 -2.246 -7.690 1.00 95.88 91 SER A O 1
ATOM 714 N N . GLY A 1 92 ? -4.325 -4.142 -6.490 1.00 95.12 92 GLY A N 1
ATOM 715 C CA . GLY A 1 92 ? -2.938 -4.432 -6.865 1.00 95.12 92 GLY A CA 1
ATOM 716 C C . GLY A 1 92 ? -2.784 -4.694 -8.364 1.00 95.12 92 GLY A C 1
ATOM 717 O O . GLY A 1 92 ? -1.969 -4.044 -9.020 1.00 95.12 92 GLY A O 1
ATOM 718 N N . ALA A 1 93 ? -3.630 -5.567 -8.917 1.00 95.56 93 ALA A N 1
ATOM 719 C CA . ALA A 1 93 ? -3.644 -5.906 -10.339 1.00 95.56 93 ALA A CA 1
ATOM 720 C C . ALA A 1 93 ? -3.912 -4.690 -11.242 1.00 95.56 93 ALA A C 1
ATOM 722 O O . ALA A 1 93 ? -3.200 -4.478 -12.226 1.00 95.56 93 ALA A O 1
ATOM 723 N N . PHE A 1 94 ? -4.911 -3.865 -10.901 1.00 94.44 94 PHE A N 1
ATOM 724 C CA . PHE A 1 94 ? -5.212 -2.622 -11.617 1.00 94.44 94 PHE A CA 1
ATOM 725 C C . PHE A 1 94 ? -4.043 -1.640 -11.529 1.00 94.44 94 PHE A C 1
ATOM 727 O O . PHE A 1 94 ? -3.613 -1.109 -12.554 1.00 94.44 94 PHE A O 1
ATOM 734 N N . GLY A 1 95 ? -3.496 -1.433 -10.330 1.00 92.31 95 GLY A N 1
ATOM 735 C CA . GLY A 1 95 ? -2.335 -0.573 -10.122 1.00 92.31 95 GLY A CA 1
ATOM 736 C C . GLY A 1 95 ? -1.142 -0.985 -10.981 1.00 92.31 95 GLY A C 1
ATOM 737 O O . GLY A 1 95 ? -0.604 -0.160 -11.720 1.00 92.31 95 GLY A O 1
ATOM 738 N N . ALA A 1 96 ? -0.775 -2.268 -10.953 1.00 92.75 96 ALA A N 1
ATOM 739 C CA . ALA A 1 96 ? 0.331 -2.812 -11.736 1.00 92.75 96 ALA A CA 1
ATOM 740 C C . ALA A 1 96 ? 0.109 -2.646 -13.248 1.00 92.75 96 ALA A C 1
ATOM 742 O O . ALA A 1 96 ? 0.954 -2.080 -13.947 1.00 92.75 96 ALA A O 1
ATOM 743 N N . LEU A 1 97 ? -1.053 -3.082 -13.749 1.00 94.25 97 LEU A N 1
ATOM 744 C CA . LEU A 1 97 ? -1.363 -3.073 -15.176 1.00 94.25 97 LEU A CA 1
ATOM 745 C C . LEU A 1 97 ? -1.413 -1.654 -15.748 1.00 94.25 97 LEU A C 1
ATOM 747 O O . LEU A 1 97 ? -0.765 -1.366 -16.756 1.00 94.25 97 LEU A O 1
ATOM 751 N N . PHE A 1 98 ? -2.180 -0.760 -15.123 1.00 92.56 98 PHE A N 1
ATOM 752 C CA . PHE A 1 98 ? -2.364 0.590 -15.650 1.00 92.56 98 PHE A CA 1
ATOM 753 C C . PHE A 1 98 ? -1.131 1.467 -15.438 1.00 92.56 98 PHE A C 1
ATOM 755 O O . PHE A 1 98 ? -0.839 2.296 -16.303 1.00 92.56 98 PHE A O 1
ATOM 762 N N . SER A 1 99 ? -0.356 1.247 -14.368 1.00 90.19 99 SER A N 1
ATOM 763 C CA . SER A 1 99 ? 0.956 1.886 -14.215 1.00 90.19 99 SER A CA 1
ATOM 764 C C . SER A 1 99 ? 1.894 1.485 -15.351 1.00 90.19 99 SER A C 1
ATOM 766 O O . SER A 1 99 ? 2.436 2.355 -16.033 1.00 90.19 99 SER A O 1
ATOM 768 N N . TRP A 1 100 ? 2.006 0.186 -15.646 1.00 91.56 100 TRP A N 1
ATOM 769 C CA . TRP A 1 100 ? 2.840 -0.306 -16.743 1.00 91.56 100 TRP A CA 1
ATOM 770 C C . TRP A 1 100 ? 2.392 0.213 -18.111 1.00 91.56 100 TRP A C 1
ATOM 772 O O . TRP A 1 100 ? 3.217 0.702 -18.880 1.00 91.56 100 TRP A O 1
ATOM 782 N N . LEU A 1 101 ? 1.089 0.174 -18.415 1.00 92.06 101 LEU A N 1
ATOM 783 C CA . LEU A 1 101 ? 0.552 0.704 -19.674 1.00 92.06 101 LEU A CA 1
ATOM 784 C C . LEU A 1 101 ? 0.845 2.199 -19.834 1.00 92.06 101 LEU A C 1
ATOM 786 O O . LEU A 1 101 ? 1.236 2.642 -20.917 1.00 92.06 101 LEU A O 1
ATOM 790 N N . THR A 1 102 ? 0.668 2.964 -18.758 1.00 90.31 102 THR A N 1
ATOM 791 C CA . THR A 1 102 ? 0.910 4.409 -18.745 1.00 90.31 102 THR A CA 1
ATOM 792 C C . THR A 1 102 ? 2.386 4.702 -18.931 1.00 90.31 102 THR A C 1
ATOM 794 O O . THR A 1 102 ? 2.742 5.462 -19.828 1.00 90.31 102 THR A O 1
ATOM 797 N N . LEU A 1 103 ? 3.254 4.037 -18.169 1.00 89.00 103 LEU A N 1
ATOM 798 C CA . LEU A 1 103 ? 4.697 4.191 -18.282 1.00 89.00 103 LEU A CA 1
ATOM 799 C C . LEU A 1 103 ? 5.192 3.830 -19.683 1.00 89.00 103 LEU A C 1
ATOM 801 O O . LEU A 1 103 ? 5.883 4.616 -20.325 1.00 89.00 103 LEU A O 1
ATOM 805 N N . ARG A 1 104 ? 4.781 2.670 -20.194 1.00 90.38 104 ARG A N 1
ATOM 806 C CA . ARG A 1 104 ? 5.129 2.211 -21.538 1.00 90.38 104 ARG A CA 1
ATOM 807 C C . ARG A 1 104 ? 4.703 3.219 -22.602 1.00 90.38 104 ARG A C 1
ATOM 809 O O . ARG A 1 104 ? 5.456 3.475 -23.538 1.00 90.38 104 ARG A O 1
ATOM 816 N N . ARG A 1 105 ? 3.508 3.803 -22.475 1.00 91.75 105 ARG A N 1
ATOM 817 C CA . ARG A 1 105 ? 3.019 4.843 -23.390 1.00 91.75 105 ARG A CA 1
ATOM 818 C C . ARG A 1 105 ? 3.836 6.129 -23.271 1.00 91.75 105 ARG A C 1
ATOM 820 O O . ARG A 1 105 ? 4.201 6.688 -24.300 1.00 91.75 105 ARG A O 1
ATOM 827 N N . THR A 1 106 ? 4.131 6.579 -22.054 1.00 89.81 106 THR A N 1
ATOM 828 C CA . THR A 1 106 ? 4.926 7.787 -21.798 1.00 89.81 106 THR A CA 1
ATOM 829 C C . THR A 1 106 ? 6.330 7.654 -22.368 1.00 89.81 106 THR A C 1
ATOM 831 O O . THR A 1 106 ? 6.751 8.520 -23.127 1.00 89.81 106 THR A O 1
ATOM 834 N N . LEU A 1 107 ? 7.022 6.544 -22.090 1.00 89.94 107 LEU A N 1
ATOM 835 C CA . LEU A 1 107 ? 8.359 6.293 -22.627 1.00 89.94 107 LEU A CA 1
ATOM 836 C C . LEU A 1 107 ? 8.338 6.277 -24.157 1.00 89.94 107 LEU A C 1
ATOM 838 O O . LEU A 1 107 ? 9.128 6.962 -24.784 1.00 89.94 107 LEU A O 1
ATOM 842 N N . ARG A 1 108 ? 7.377 5.591 -24.786 1.00 91.50 108 ARG A N 1
ATOM 843 C CA . ARG A 1 108 ? 7.271 5.546 -26.257 1.00 91.50 108 ARG A CA 1
ATOM 844 C C . ARG A 1 108 ? 7.012 6.896 -26.922 1.00 91.50 108 ARG A C 1
ATOM 846 O O . ARG A 1 108 ? 7.287 7.026 -28.109 1.00 91.50 108 ARG A O 1
ATOM 853 N N . ASN A 1 109 ? 6.462 7.857 -26.188 1.00 91.69 109 ASN A N 1
ATOM 854 C CA . ASN A 1 109 ? 6.170 9.196 -26.694 1.00 91.69 109 ASN A CA 1
ATOM 855 C C . ASN A 1 109 ? 7.219 10.234 -26.264 1.00 91.69 109 ASN A C 1
ATOM 857 O O . ASN A 1 109 ? 7.136 11.381 -26.697 1.00 91.69 109 ASN A O 1
ATOM 861 N N . SER A 1 110 ? 8.175 9.861 -25.408 1.00 91.06 110 SER A N 1
ATOM 862 C CA . SER A 1 110 ? 9.223 10.767 -24.943 1.00 91.06 110 SER A CA 1
ATOM 863 C C . SER A 1 110 ? 10.318 10.912 -26.008 1.00 91.06 110 SER A C 1
ATOM 865 O O . SER A 1 110 ? 10.814 9.883 -26.482 1.00 91.06 110 SER A O 1
ATOM 867 N N . PRO A 1 111 ? 10.741 12.145 -26.364 1.00 92.88 111 PRO A N 1
ATOM 868 C CA . PRO A 1 111 ? 11.801 12.386 -27.345 1.00 92.88 111 PRO A CA 1
ATOM 869 C C . PRO A 1 111 ? 13.078 11.579 -27.085 1.00 92.88 111 PRO A C 1
ATOM 871 O O . PRO A 1 111 ? 13.657 11.039 -28.027 1.00 92.88 111 PRO A O 1
ATOM 874 N N . ASP A 1 112 ? 13.449 11.415 -25.813 1.00 90.06 112 ASP A N 1
ATOM 875 C CA . ASP A 1 112 ? 14.665 10.706 -25.388 1.00 90.06 112 ASP A CA 1
ATOM 876 C C . ASP A 1 112 ? 14.642 9.206 -25.725 1.00 90.06 112 ASP A C 1
ATOM 878 O O . ASP A 1 112 ? 15.684 8.565 -25.857 1.00 90.06 112 ASP A O 1
ATOM 882 N N . TYR A 1 113 ? 13.447 8.636 -25.893 1.00 90.06 113 TYR A N 1
ATOM 883 C CA . TYR A 1 113 ? 13.232 7.207 -26.113 1.00 90.06 113 TYR A CA 1
ATOM 884 C C . TYR A 1 113 ? 12.736 6.890 -27.530 1.00 90.06 113 TYR A C 1
ATOM 886 O O . TYR A 1 113 ? 12.682 5.717 -27.901 1.00 90.06 113 TYR A O 1
ATOM 894 N N . LEU A 1 114 ? 12.423 7.900 -28.355 1.00 91.88 114 LEU A N 1
ATOM 895 C CA . LEU A 1 114 ? 11.968 7.700 -29.741 1.00 91.88 114 LEU A CA 1
ATOM 896 C C . LEU A 1 114 ? 13.016 6.997 -30.611 1.00 91.88 114 LEU A C 1
ATOM 898 O O . LEU A 1 114 ? 12.664 6.209 -31.488 1.00 91.88 114 LEU A O 1
ATOM 902 N N . ALA A 1 115 ? 14.298 7.271 -30.363 1.00 93.06 115 ALA A N 1
ATOM 903 C CA . ALA A 1 115 ? 15.405 6.641 -31.077 1.00 93.06 115 ALA A CA 1
ATOM 904 C C . ALA A 1 115 ? 15.728 5.224 -30.563 1.00 93.06 115 ALA A C 1
ATOM 906 O O . ALA A 1 115 ? 16.494 4.499 -31.200 1.00 93.06 115 ALA A O 1
ATOM 907 N N . MET A 1 116 ? 15.168 4.810 -29.419 1.00 93.62 116 MET A N 1
ATOM 908 C CA . MET A 1 116 ? 15.450 3.500 -28.840 1.00 93.62 116 MET A CA 1
ATOM 909 C C . MET A 1 116 ? 14.603 2.397 -29.496 1.00 93.62 116 MET A C 1
ATOM 911 O O . MET A 1 116 ? 13.405 2.575 -29.733 1.00 93.62 116 MET A O 1
ATOM 915 N N . PRO A 1 117 ? 15.176 1.202 -29.736 1.00 94.81 117 PRO A N 1
ATOM 916 C CA . PRO A 1 117 ? 14.402 0.031 -30.126 1.00 94.81 117 PRO A CA 1
ATOM 917 C C . PRO A 1 117 ? 13.248 -0.256 -29.154 1.00 94.81 117 PRO A C 1
ATOM 919 O O . PRO A 1 117 ? 13.415 -0.196 -27.935 1.00 94.81 117 PRO A O 1
ATOM 922 N N . ARG A 1 118 ? 12.082 -0.656 -29.681 1.00 90.19 118 ARG A N 1
ATOM 923 C CA . ARG A 1 118 ? 10.866 -0.892 -28.871 1.00 90.19 118 ARG A CA 1
ATOM 924 C C . ARG A 1 118 ? 11.067 -1.876 -27.715 1.00 90.19 118 ARG A C 1
ATOM 926 O O . ARG A 1 118 ? 10.465 -1.692 -26.664 1.00 90.19 118 ARG A O 1
ATOM 933 N N . HIS A 1 119 ? 11.902 -2.896 -27.899 1.00 91.00 119 HIS A N 1
ATOM 934 C CA . HIS A 1 119 ? 12.183 -3.883 -26.855 1.00 91.00 119 HIS A CA 1
ATOM 935 C C . HIS A 1 119 ? 12.995 -3.297 -25.689 1.00 91.00 119 HIS A C 1
ATOM 937 O O . HIS A 1 119 ? 12.813 -3.737 -24.561 1.00 91.00 119 HIS A O 1
ATOM 943 N N . HIS A 1 120 ? 13.832 -2.277 -25.922 1.00 91.56 120 HIS A N 1
ATOM 944 C CA . HIS A 1 120 ? 14.508 -1.561 -24.838 1.00 91.56 120 HIS A CA 1
ATOM 945 C C . HIS A 1 120 ? 13.518 -0.721 -24.035 1.00 91.56 120 HIS A C 1
ATOM 947 O O . HIS A 1 120 ? 13.548 -0.752 -22.811 1.00 91.56 120 HIS A O 1
ATOM 953 N N . VAL A 1 121 ? 12.596 -0.028 -24.709 1.00 89.88 121 VAL A N 1
ATOM 954 C CA . VAL A 1 121 ? 11.546 0.745 -24.029 1.00 89.88 121 VAL A CA 1
ATOM 955 C C . VAL A 1 121 ? 10.655 -0.160 -23.177 1.00 89.88 121 VAL A C 1
ATOM 957 O O . VAL A 1 121 ? 10.351 0.174 -22.034 1.00 89.88 121 VAL A O 1
ATOM 960 N N . ASP A 1 122 ? 10.268 -1.320 -23.710 1.00 89.81 122 ASP A N 1
ATOM 961 C CA . ASP A 1 122 ? 9.463 -2.297 -22.975 1.00 89.81 122 ASP A CA 1
ATOM 962 C C . ASP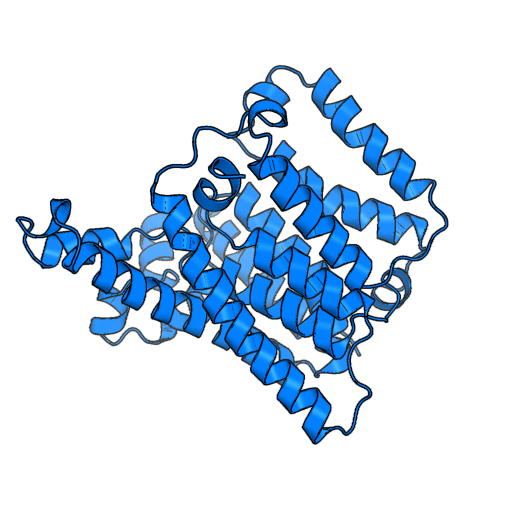 A 1 122 ? 10.250 -2.886 -21.784 1.00 89.81 122 ASP A C 1
ATOM 964 O O . ASP A 1 122 ? 9.697 -2.993 -20.693 1.00 89.81 122 ASP A O 1
ATOM 968 N N . ALA A 1 123 ? 11.554 -3.151 -21.938 1.00 90.38 123 ALA A N 1
ATOM 969 C CA . ALA A 1 123 ? 12.408 -3.572 -20.828 1.00 90.38 123 ALA A CA 1
ATOM 970 C C . ALA A 1 123 ? 12.508 -2.503 -19.726 1.00 90.38 123 ALA A C 1
ATOM 972 O O . ALA A 1 123 ? 12.441 -2.842 -18.551 1.00 90.38 123 ALA A O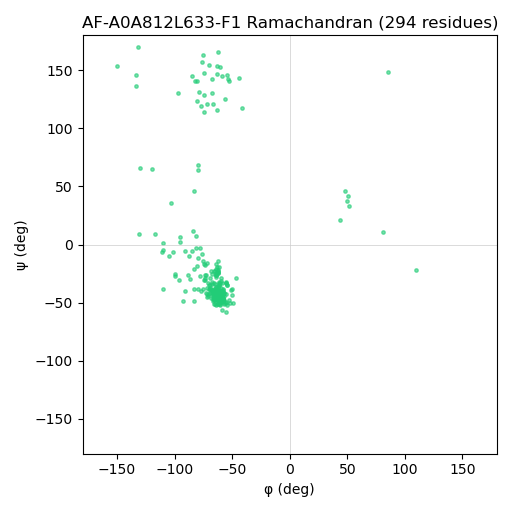 1
ATOM 973 N N . VAL A 1 124 ? 12.613 -1.215 -20.079 1.00 88.75 124 VAL A N 1
ATOM 974 C CA . VAL A 1 124 ? 12.609 -0.109 -19.103 1.00 88.75 124 VAL A CA 1
ATOM 975 C C . VAL A 1 124 ? 11.255 0.004 -18.400 1.00 88.75 124 VAL A C 1
ATOM 977 O O . VAL A 1 124 ? 11.217 0.182 -17.184 1.00 88.75 124 VAL A O 1
ATOM 980 N N . ALA A 1 125 ? 10.144 -0.149 -19.127 1.00 87.94 125 ALA A N 1
ATOM 981 C CA . ALA A 1 125 ? 8.806 -0.150 -18.532 1.00 87.94 125 ALA A CA 1
ATOM 982 C C . ALA A 1 125 ? 8.615 -1.304 -17.531 1.00 87.94 125 ALA A C 1
ATOM 984 O O . ALA A 1 125 ? 7.944 -1.140 -16.510 1.00 87.94 125 ALA A O 1
ATOM 985 N N . ASP A 1 126 ? 9.251 -2.447 -17.788 1.00 89.06 126 ASP A N 1
ATOM 986 C CA . ASP A 1 126 ? 9.245 -3.593 -16.883 1.00 89.06 126 ASP A CA 1
ATOM 987 C C . ASP A 1 126 ? 10.094 -3.361 -15.623 1.00 89.06 126 ASP A C 1
ATOM 989 O O . ASP A 1 126 ? 9.893 -4.055 -14.634 1.00 89.06 126 ASP A O 1
ATOM 993 N N . LEU A 1 127 ? 10.991 -2.366 -15.576 1.00 82.00 127 LEU A N 1
ATOM 994 C CA . LEU A 1 127 ? 11.818 -2.041 -14.399 1.00 82.00 127 LEU A CA 1
ATOM 995 C C . LEU A 1 127 ? 11.110 -1.187 -13.327 1.00 82.00 127 LEU A C 1
ATOM 997 O O . LEU A 1 127 ? 11.762 -0.775 -12.368 1.00 82.00 127 LEU A O 1
ATOM 1001 N N . SER A 1 128 ? 9.802 -0.923 -13.443 1.00 72.19 128 SER A N 1
ATOM 1002 C CA . SER A 1 128 ? 9.044 -0.177 -12.420 1.00 72.19 128 SER A CA 1
ATOM 1003 C C . SER A 1 128 ? 9.211 -0.794 -11.019 1.00 72.19 128 SER A C 1
ATOM 1005 O O . SER A 1 128 ? 9.298 -2.015 -10.892 1.00 72.19 128 SER A O 1
ATOM 1007 N N . ASN A 1 129 ? 9.293 0.041 -9.973 1.00 63.00 129 ASN A N 1
ATOM 1008 C CA . ASN A 1 129 ? 9.793 -0.358 -8.649 1.00 63.00 129 ASN A CA 1
ATOM 1009 C C . ASN A 1 129 ? 8.759 -0.973 -7.690 1.00 63.00 129 ASN A C 1
ATOM 1011 O O . ASN A 1 129 ? 9.189 -1.776 -6.864 1.00 63.00 129 ASN A O 1
ATOM 1015 N N . SER A 1 130 ? 7.457 -0.634 -7.733 1.00 61.41 130 SER A N 1
ATOM 1016 C CA . SER A 1 130 ? 6.493 -1.259 -6.795 1.00 61.41 130 SER A CA 1
ATOM 1017 C C . SER A 1 130 ? 5.488 -2.228 -7.391 1.00 61.41 130 SER A C 1
ATOM 1019 O O . SER A 1 130 ? 4.812 -2.891 -6.612 1.00 61.41 130 SER A O 1
ATOM 1021 N N . ARG A 1 131 ? 5.447 -2.394 -8.723 1.00 72.56 131 ARG A N 1
ATOM 1022 C CA . ARG A 1 131 ? 4.877 -3.560 -9.441 1.00 72.56 131 ARG A CA 1
ATOM 1023 C C . ARG A 1 131 ? 3.514 -4.087 -8.931 1.00 72.56 131 ARG A C 1
ATOM 1025 O O . ARG A 1 131 ? 3.168 -5.213 -9.232 1.00 72.56 131 ARG A O 1
ATOM 1032 N N . GLY A 1 132 ? 2.715 -3.288 -8.215 1.00 81.38 132 GLY A N 1
ATOM 1033 C CA . GLY A 1 132 ? 1.408 -3.659 -7.648 1.00 81.38 132 GLY A CA 1
ATOM 1034 C C . GLY A 1 132 ? 1.340 -3.804 -6.118 1.00 81.38 132 GLY A C 1
ATOM 1035 O O . GLY A 1 132 ? 0.254 -3.623 -5.569 1.00 81.38 132 GLY A O 1
ATOM 1036 N N . ALA A 1 133 ? 2.455 -4.041 -5.413 1.00 90.00 133 ALA A N 1
ATOM 1037 C CA . ALA A 1 133 ? 2.480 -4.247 -3.955 1.00 90.00 133 ALA A CA 1
ATOM 1038 C C . ALA A 1 133 ? 1.986 -3.033 -3.162 1.00 90.00 133 ALA A C 1
ATOM 1040 O O . ALA A 1 133 ? 1.053 -3.132 -2.370 1.00 90.00 133 ALA A O 1
ATOM 1041 N N . SER A 1 134 ? 2.522 -1.850 -3.443 1.00 91.88 134 SER A N 1
ATOM 1042 C CA . SER A 1 134 ? 2.027 -0.633 -2.798 1.00 91.88 134 SER A CA 1
ATOM 1043 C C . SER A 1 134 ? 0.601 -0.297 -3.257 1.00 91.88 134 SER A C 1
ATOM 1045 O O . SER A 1 134 ? -0.214 0.220 -2.499 1.00 91.88 134 SER A O 1
ATOM 1047 N N . SER A 1 135 ? 0.247 -0.626 -4.505 1.00 93.25 135 SER A N 1
ATOM 1048 C CA . SER A 1 135 ? -1.067 -0.281 -5.071 1.00 93.25 135 SER A CA 1
ATOM 1049 C C . SER A 1 135 ? -2.224 -0.954 -4.324 1.00 93.25 135 SER A C 1
ATOM 1051 O O . SER A 1 135 ? -3.244 -0.308 -4.081 1.00 93.25 135 SER A O 1
ATOM 1053 N N . CYS A 1 136 ? -2.073 -2.218 -3.909 1.00 95.56 136 CYS A N 1
ATOM 1054 C CA . CYS A 1 136 ? -3.107 -2.897 -3.125 1.00 95.56 136 CYS A CA 1
ATOM 1055 C C . CYS A 1 136 ? -3.261 -2.328 -1.709 1.00 95.56 136 CYS A C 1
ATOM 1057 O O . CYS A 1 136 ? -4.386 -2.220 -1.224 1.00 95.56 136 CYS A O 1
ATOM 1059 N N . VAL A 1 137 ? -2.177 -1.894 -1.063 1.00 96.00 137 VAL A N 1
ATOM 1060 C CA . VAL A 1 137 ? -2.243 -1.313 0.289 1.00 96.00 137 VAL A CA 1
ATOM 1061 C C . VAL A 1 137 ? -2.804 0.111 0.268 1.00 96.00 137 VAL A C 1
ATOM 1063 O O . VAL A 1 137 ? -3.622 0.456 1.119 1.00 96.00 137 VAL A O 1
ATOM 1066 N N . TYR A 1 138 ? -2.463 0.927 -0.736 1.00 94.88 138 TYR A N 1
ATOM 1067 C CA . TYR A 1 138 ? -3.132 2.218 -0.952 1.00 94.88 138 TYR A CA 1
ATOM 1068 C C . TYR A 1 138 ? -4.622 2.023 -1.244 1.00 94.88 138 TYR A C 1
ATOM 1070 O O . TYR A 1 138 ? -5.455 2.756 -0.709 1.00 94.88 138 TYR A O 1
ATOM 1078 N N . GLY A 1 139 ? -4.969 0.998 -2.029 1.00 96.25 139 GLY A N 1
ATOM 1079 C CA . GLY A 1 139 ? -6.354 0.584 -2.222 1.00 96.25 139 GLY A CA 1
ATOM 1080 C C . GLY A 1 139 ? -7.047 0.229 -0.901 1.00 96.25 139 GLY A C 1
ATOM 1081 O O . GLY A 1 139 ? -8.122 0.748 -0.609 1.00 96.25 139 GLY A O 1
ATOM 1082 N N . ALA A 1 140 ? -6.408 -0.576 -0.047 1.00 97.75 140 ALA A N 1
ATOM 1083 C CA . ALA A 1 140 ? -6.924 -0.901 1.284 1.00 97.75 140 ALA A CA 1
ATOM 1084 C C . ALA A 1 140 ? -7.121 0.343 2.159 1.00 97.75 140 ALA A C 1
ATOM 1086 O O . ALA A 1 140 ? -8.127 0.443 2.856 1.00 97.75 140 ALA A O 1
ATOM 1087 N N . ALA A 1 141 ? -6.199 1.307 2.102 1.00 97.44 141 ALA A N 1
ATOM 1088 C CA . ALA A 1 141 ? -6.310 2.548 2.858 1.00 97.44 141 ALA A CA 1
ATOM 1089 C C . ALA A 1 141 ? -7.510 3.384 2.391 1.00 97.44 141 ALA A C 1
ATOM 1091 O O . ALA A 1 141 ? -8.278 3.858 3.224 1.00 97.44 141 ALA A O 1
ATOM 1092 N N . VAL A 1 142 ? -7.730 3.507 1.077 1.00 96.38 142 VAL A N 1
ATOM 1093 C CA . VAL A 1 142 ? -8.928 4.170 0.534 1.00 96.38 142 VAL A CA 1
ATOM 1094 C C . VAL A 1 142 ? -10.203 3.443 0.949 1.00 96.38 142 VAL A C 1
ATOM 1096 O O . VAL A 1 142 ? -11.151 4.096 1.382 1.00 96.38 142 VAL A O 1
ATOM 1099 N N . LEU A 1 143 ? -10.234 2.109 0.875 1.00 96.50 143 LEU A N 1
ATOM 1100 C CA . LEU A 1 143 ? -11.381 1.330 1.348 1.00 96.50 143 LEU A CA 1
ATOM 1101 C C . LEU A 1 143 ? -11.663 1.617 2.820 1.00 96.50 143 LEU A C 1
ATOM 1103 O O . LEU A 1 143 ? -12.785 1.991 3.146 1.00 96.50 143 LE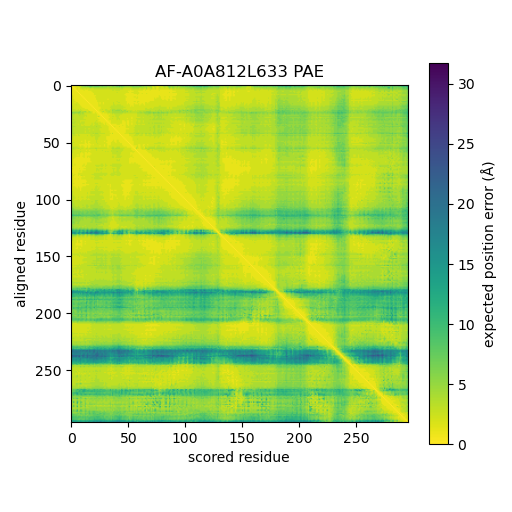U A O 1
ATOM 1107 N N . ALA A 1 144 ? -10.651 1.518 3.684 1.00 97.44 144 ALA A N 1
ATOM 1108 C CA . ALA A 1 144 ? -10.779 1.767 5.116 1.00 97.44 144 ALA A CA 1
ATOM 1109 C C . ALA A 1 144 ? -11.315 3.171 5.417 1.00 97.44 144 ALA A C 1
ATOM 1111 O O . ALA A 1 144 ? -12.196 3.316 6.259 1.00 97.44 144 ALA A O 1
ATOM 1112 N N . LEU A 1 145 ? -10.842 4.196 4.697 1.00 96.25 145 LEU A N 1
ATOM 1113 C CA . LEU A 1 145 ? -11.362 5.558 4.823 1.00 96.25 145 LEU A CA 1
ATOM 1114 C C . LEU A 1 145 ? -12.851 5.644 4.494 1.00 96.25 145 LEU A C 1
ATOM 1116 O O . LEU A 1 145 ? -13.601 6.293 5.220 1.00 96.25 145 LEU A O 1
ATOM 1120 N N . LEU A 1 146 ? -13.278 4.994 3.412 1.00 94.38 146 LEU A N 1
ATOM 1121 C CA . LEU A 1 146 ? -14.660 5.063 2.952 1.00 94.38 146 LEU A CA 1
ATOM 1122 C C . LEU A 1 146 ? -15.614 4.275 3.851 1.00 94.38 146 LEU A C 1
ATOM 1124 O O . LEU A 1 146 ? -16.710 4.752 4.125 1.00 94.38 146 LEU A O 1
ATOM 1128 N N . VAL A 1 147 ? -15.226 3.079 4.300 1.00 95.88 147 VAL A N 1
ATOM 1129 C CA . VAL A 1 147 ? -16.160 2.177 4.998 1.00 95.88 147 VAL A CA 1
ATOM 1130 C C . VAL A 1 147 ? -16.030 2.197 6.516 1.00 95.88 147 VAL A C 1
ATOM 1132 O O . VAL A 1 147 ? -17.008 1.901 7.196 1.00 95.88 147 VAL A O 1
ATOM 1135 N N . ALA A 1 148 ? -14.856 2.552 7.042 1.00 96.75 148 ALA A N 1
ATOM 1136 C CA . ALA A 1 148 ? -14.530 2.474 8.465 1.00 96.75 148 ALA A CA 1
ATOM 1137 C C . ALA A 1 148 ? -13.913 3.770 9.024 1.00 96.75 148 ALA A C 1
ATOM 1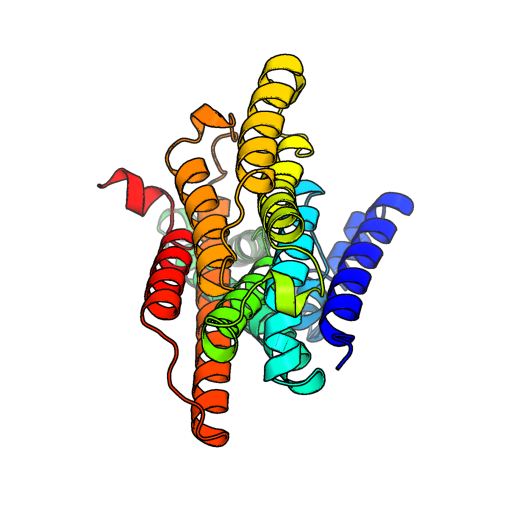139 O O . ALA A 1 148 ? -13.450 3.774 10.162 1.00 96.75 148 ALA A O 1
ATOM 1140 N N . GLY A 1 149 ? -13.896 4.867 8.255 1.00 95.12 149 GLY A N 1
ATOM 1141 C CA . GLY A 1 149 ? -13.155 6.088 8.592 1.00 95.12 149 GLY A CA 1
ATOM 1142 C C . GLY A 1 149 ? -13.474 6.674 9.972 1.00 95.12 149 GLY A C 1
ATOM 1143 O O . GLY A 1 149 ? -12.567 7.171 10.639 1.00 95.12 149 GLY A O 1
ATOM 1144 N N . ASP A 1 150 ? -14.725 6.562 10.420 1.00 96.19 150 ASP A N 1
ATOM 1145 C CA . ASP A 1 150 ? -15.195 7.100 11.704 1.00 96.19 150 ASP A CA 1
ATOM 1146 C C . ASP A 1 150 ? -15.001 6.154 12.891 1.00 96.19 150 ASP A C 1
ATOM 1148 O O . ASP A 1 150 ? -15.164 6.567 14.040 1.00 96.19 150 ASP A O 1
ATOM 1152 N N . ARG A 1 151 ? -14.635 4.891 12.645 1.00 96.56 151 ARG A N 1
ATOM 1153 C CA . ARG A 1 151 ? -14.391 3.938 13.728 1.00 96.56 151 ARG A CA 1
ATOM 1154 C C . ARG A 1 151 ? -13.154 4.337 14.509 1.00 96.56 151 ARG A C 1
ATOM 1156 O O . ARG A 1 151 ? -12.158 4.781 13.936 1.00 96.56 151 ARG A O 1
ATOM 1163 N N . LEU A 1 152 ? -13.207 4.148 15.823 1.00 97.56 152 LEU A N 1
ATOM 1164 C CA . LEU A 1 152 ? -12.058 4.391 16.677 1.00 97.56 152 LEU A CA 1
ATOM 1165 C C . LEU A 1 152 ? -11.045 3.262 16.494 1.00 97.56 152 LEU A C 1
ATOM 1167 O O . LEU A 1 152 ? -11.360 2.078 16.615 1.00 97.56 152 LEU A O 1
ATOM 1171 N N . LEU A 1 153 ? -9.798 3.639 16.229 1.00 96.56 153 LEU A N 1
ATOM 1172 C CA . LEU A 1 153 ? -8.686 2.713 16.081 1.00 96.56 153 LEU A CA 1
ATOM 1173 C C . LEU A 1 153 ? -8.536 1.749 17.278 1.00 96.56 153 LEU A C 1
ATOM 1175 O O . LEU A 1 153 ? -8.445 0.549 17.031 1.00 96.56 153 LEU A O 1
ATOM 1179 N N . PRO A 1 154 ? -8.559 2.194 18.556 1.00 97.38 154 PRO A N 1
ATOM 1180 C CA . PRO A 1 154 ? -8.446 1.276 19.696 1.00 97.38 154 PRO A CA 1
ATOM 1181 C C . PRO A 1 154 ? -9.536 0.196 19.741 1.00 97.38 154 PRO A C 1
ATOM 1183 O O . PRO A 1 154 ? -9.253 -0.933 20.140 1.00 97.38 154 PRO A O 1
ATOM 1186 N N . GLU A 1 155 ? -10.753 0.503 19.285 1.00 96.94 155 GLU A N 1
ATOM 1187 C CA . GLU A 1 155 ? -11.859 -0.462 19.240 1.00 96.94 155 GLU A CA 1
ATOM 1188 C C . GLU A 1 155 ? -11.610 -1.554 18.198 1.00 96.94 155 GLU A C 1
ATOM 1190 O O . GLU A 1 155 ? -11.874 -2.725 18.460 1.00 96.94 155 GLU A O 1
ATOM 1195 N N . CYS A 1 156 ? -11.041 -1.190 17.044 1.00 96.38 156 CYS A N 1
ATOM 1196 C CA . CYS A 1 156 ? -10.734 -2.125 15.956 1.00 96.38 156 CYS A CA 1
ATOM 1197 C C . CYS A 1 156 ? -9.684 -3.177 16.353 1.00 96.38 156 CYS A C 1
ATOM 1199 O O . CYS A 1 156 ? -9.640 -4.257 15.773 1.00 96.38 156 CYS A O 1
ATOM 1201 N N . PHE A 1 157 ? -8.839 -2.870 17.341 1.00 96.38 157 PHE A N 1
ATOM 1202 C CA . PHE A 1 157 ? -7.775 -3.764 17.807 1.00 96.38 157 PHE A CA 1
ATOM 1203 C C . PHE A 1 157 ? -7.939 -4.219 19.263 1.00 96.38 157 PHE A C 1
ATOM 1205 O O . PHE A 1 157 ? -7.018 -4.820 19.814 1.00 96.38 157 PHE A O 1
ATOM 1212 N N . ALA A 1 158 ? -9.088 -3.934 19.889 1.00 96.62 158 ALA A N 1
ATOM 1213 C CA . ALA A 1 158 ? -9.383 -4.270 21.284 1.00 96.62 158 ALA A CA 1
ATOM 1214 C C . ALA A 1 158 ? -8.252 -3.878 22.263 1.00 96.62 158 ALA A C 1
ATOM 1216 O O . ALA A 1 158 ? -7.844 -4.663 23.121 1.00 96.62 158 ALA A O 1
ATOM 1217 N N . MET A 1 159 ? -7.728 -2.658 22.122 1.00 96.94 159 MET A N 1
ATOM 1218 C CA . MET A 1 159 ? -6.626 -2.136 22.939 1.00 96.94 159 MET A CA 1
ATOM 1219 C C . MET A 1 159 ? -6.922 -0.731 23.471 1.00 96.94 159 MET A C 1
ATOM 1221 O O . MET A 1 159 ? -7.885 -0.089 23.062 1.00 96.94 159 MET A O 1
ATOM 1225 N N . SER A 1 160 ? -6.096 -0.236 24.396 1.00 97.00 160 SER A N 1
ATOM 1226 C CA . SER A 1 160 ? -6.231 1.136 24.898 1.00 97.00 160 SER A CA 1
ATOM 1227 C C . SER A 1 160 ? -5.844 2.172 23.836 1.00 97.00 160 SER A C 1
ATOM 1229 O O . SER A 1 160 ? -5.025 1.902 22.954 1.00 97.00 160 SER A O 1
ATOM 1231 N N . SER A 1 161 ? -6.386 3.389 23.941 1.00 95.94 161 SER A N 1
ATOM 1232 C CA . SER A 1 161 ? -6.065 4.498 23.027 1.00 95.94 161 SER A CA 1
ATOM 1233 C C . SER A 1 161 ? -4.571 4.822 23.020 1.00 95.94 161 SER A C 1
ATOM 1235 O O . SER A 1 161 ? -3.991 5.038 21.960 1.00 95.94 161 SER A O 1
ATOM 1237 N N . GLN A 1 162 ? -3.922 4.766 24.186 1.00 95.56 162 GLN A N 1
ATOM 1238 C CA . GLN A 1 162 ? -2.479 4.965 24.326 1.00 95.56 162 GLN A CA 1
ATOM 1239 C C . GLN A 1 162 ? -1.685 3.920 23.534 1.00 95.56 162 GLN A C 1
ATOM 1241 O O . GLN A 1 162 ? -0.743 4.264 22.817 1.00 95.56 162 GLN A O 1
ATOM 1246 N N . ALA A 1 163 ? -2.076 2.645 23.640 1.00 94.19 163 ALA A N 1
ATOM 1247 C CA . ALA A 1 163 ? -1.424 1.555 22.924 1.00 94.19 163 ALA A CA 1
ATOM 1248 C C . ALA A 1 163 ? -1.631 1.681 21.408 1.00 94.19 163 ALA A C 1
ATOM 1250 O O . ALA A 1 163 ? -0.665 1.561 20.657 1.00 94.19 163 ALA A O 1
ATOM 1251 N N . ALA A 1 164 ? -2.852 1.999 20.965 1.00 95.38 164 ALA A N 1
ATOM 1252 C CA . ALA A 1 164 ? -3.165 2.202 19.551 1.00 95.38 164 ALA A CA 1
ATOM 1253 C C . ALA A 1 164 ? -2.363 3.368 18.947 1.00 95.38 164 ALA A C 1
ATOM 1255 O O . ALA A 1 164 ? -1.768 3.229 17.878 1.00 95.38 164 ALA A O 1
ATOM 1256 N N . ASN A 1 165 ? -2.278 4.495 19.659 1.00 94.56 165 ASN A N 1
ATOM 1257 C CA . ASN A 1 165 ? -1.514 5.666 19.229 1.00 94.56 165 ASN A CA 1
ATOM 1258 C C . ASN A 1 165 ? -0.010 5.367 19.158 1.00 94.56 165 ASN A C 1
ATOM 1260 O O . ASN A 1 165 ? 0.646 5.703 18.170 1.00 94.56 165 ASN A O 1
ATOM 1264 N N . ALA A 1 166 ? 0.544 4.706 20.179 1.00 92.12 166 ALA A N 1
ATOM 1265 C CA . ALA A 1 166 ? 1.947 4.305 20.184 1.00 92.12 166 ALA A CA 1
ATOM 1266 C C . ALA A 1 166 ? 2.259 3.321 19.048 1.00 92.12 166 ALA A C 1
ATOM 1268 O O . ALA A 1 166 ? 3.276 3.476 18.370 1.00 92.12 166 ALA A O 1
ATOM 1269 N N . LEU A 1 167 ? 1.370 2.354 18.794 1.00 93.81 167 LEU A N 1
ATOM 1270 C CA . LEU A 1 167 ? 1.509 1.399 17.699 1.00 93.81 167 LEU A CA 1
ATOM 1271 C C . LEU A 1 167 ? 1.462 2.095 16.337 1.00 93.81 167 LEU A C 1
ATOM 1273 O O . LEU A 1 167 ? 2.295 1.790 15.494 1.00 93.81 167 LEU A O 1
ATOM 1277 N N . LEU A 1 168 ? 0.557 3.056 16.129 1.00 94.56 168 LEU A N 1
ATOM 1278 C CA . LEU A 1 168 ? 0.479 3.848 14.897 1.00 94.56 168 LEU A CA 1
ATOM 1279 C C . LEU A 1 168 ? 1.794 4.591 14.617 1.00 94.56 168 LEU A C 1
ATOM 1281 O O . LEU A 1 168 ? 2.331 4.532 13.508 1.00 94.56 168 LEU A O 1
ATOM 1285 N N . VAL A 1 169 ? 2.335 5.272 15.629 1.00 93.00 169 VAL A N 1
ATOM 1286 C CA . VAL A 1 169 ? 3.603 6.001 15.502 1.00 93.00 169 VAL A CA 1
ATOM 1287 C C . VAL A 1 169 ? 4.765 5.040 15.265 1.00 93.00 169 VAL A C 1
ATOM 1289 O O . VAL A 1 169 ? 5.555 5.251 14.343 1.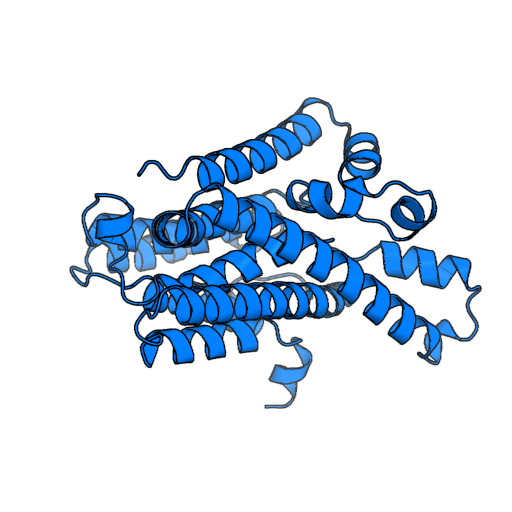00 93.00 169 VAL A O 1
ATOM 1292 N N . ALA A 1 170 ? 4.851 3.954 16.035 1.00 91.50 170 ALA A N 1
ATOM 1293 C CA . ALA A 1 170 ? 5.872 2.926 15.853 1.00 91.50 170 ALA A CA 1
ATOM 1294 C C . ALA A 1 170 ? 5.806 2.346 14.441 1.00 91.50 170 ALA A C 1
ATOM 1296 O O . ALA A 1 170 ? 6.820 2.271 13.748 1.00 91.50 170 ALA A O 1
ATOM 1297 N N . ALA A 1 171 ? 4.601 2.012 13.986 1.00 92.44 171 ALA A N 1
ATOM 1298 C CA . ALA A 1 171 ? 4.374 1.394 12.700 1.00 92.44 171 ALA A CA 1
ATOM 1299 C C . ALA A 1 171 ? 4.825 2.280 11.536 1.00 92.44 171 ALA A C 1
ATOM 1301 O O . ALA A 1 171 ? 5.376 1.790 10.549 1.00 92.44 171 ALA A O 1
ATOM 1302 N N . ARG A 1 172 ? 4.652 3.600 11.672 1.00 91.00 172 ARG A N 1
ATOM 1303 C CA . ARG A 1 172 ? 5.086 4.548 10.650 1.00 91.00 172 ARG A CA 1
ATOM 1304 C C . ARG A 1 172 ? 6.592 4.788 10.660 1.00 91.00 172 ARG A C 1
ATOM 1306 O O . ARG A 1 172 ? 7.171 4.928 9.580 1.00 91.00 172 ARG A O 1
ATOM 1313 N N . ILE A 1 173 ? 7.213 4.888 11.839 1.00 86.81 173 ILE A N 1
ATOM 1314 C CA . ILE A 1 173 ? 8.608 5.336 11.963 1.00 86.81 173 ILE A CA 1
ATOM 1315 C C . ILE A 1 173 ? 9.604 4.166 11.910 1.00 86.81 173 ILE A C 1
ATOM 1317 O O . ILE A 1 173 ? 10.635 4.291 11.249 1.00 86.81 173 ILE A O 1
ATOM 1321 N N . LEU A 1 174 ? 9.311 3.018 12.536 1.00 87.00 174 LEU A N 1
ATOM 1322 C CA . LEU A 1 174 ? 10.231 1.868 12.597 1.00 87.00 174 LEU A CA 1
ATOM 1323 C C . LEU A 1 174 ? 10.794 1.448 11.225 1.00 87.00 174 LEU A C 1
ATOM 1325 O O . LEU A 1 174 ? 12.006 1.237 11.135 1.00 87.00 174 LEU A O 1
ATOM 1329 N N . PRO A 1 175 ? 10.004 1.381 10.134 1.00 88.88 175 PRO A N 1
ATOM 1330 C CA . PRO A 1 175 ? 10.549 1.026 8.825 1.00 88.88 175 PRO A CA 1
ATOM 1331 C C . PRO A 1 175 ? 11.641 1.970 8.311 1.00 88.88 175 PRO A C 1
ATOM 1333 O O . PRO A 1 175 ? 12.552 1.528 7.611 1.00 88.88 175 PRO A O 1
ATOM 1336 N N . GLU A 1 176 ? 11.582 3.258 8.658 1.00 82.75 176 GLU A N 1
ATOM 1337 C CA . GLU A 1 176 ? 12.592 4.241 8.248 1.00 82.75 176 GLU A CA 1
ATOM 1338 C C . GLU A 1 176 ? 13.906 4.056 9.024 1.00 82.75 176 GLU A C 1
ATOM 1340 O O . GLU A 1 176 ? 14.990 4.288 8.486 1.00 82.75 176 GLU A O 1
ATOM 1345 N N . VAL A 1 177 ? 13.822 3.576 10.268 1.00 78.75 177 VAL A N 1
ATOM 1346 C CA . VAL A 1 177 ? 14.981 3.262 11.122 1.00 78.75 177 VAL A CA 1
ATOM 1347 C C . VAL A 1 177 ? 15.698 2.016 10.630 1.00 78.75 177 VAL A C 1
ATOM 1349 O O . VAL A 1 177 ? 16.922 2.002 10.519 1.00 78.75 177 VAL A O 1
ATOM 1352 N N . PHE A 1 178 ? 14.933 0.973 10.305 1.00 77.75 178 PHE A N 1
ATOM 1353 C CA . PHE A 1 178 ? 15.472 -0.291 9.805 1.00 77.75 178 PHE A CA 1
ATOM 1354 C C . PHE A 1 178 ? 15.867 -0.238 8.327 1.00 77.75 178 PHE A C 1
ATOM 1356 O O . PHE A 1 178 ? 16.399 -1.210 7.790 1.00 77.75 178 PHE A O 1
ATOM 1363 N N . SER A 1 179 ? 15.627 0.885 7.648 1.00 80.94 179 SER A N 1
ATOM 1364 C CA . SER A 1 179 ? 16.039 1.059 6.264 1.00 80.94 179 SER A CA 1
ATOM 1365 C C . SER A 1 179 ? 17.571 1.091 6.170 1.00 80.94 179 SER A C 1
ATOM 1367 O O . SER A 1 179 ? 18.195 1.993 6.731 1.00 80.94 179 SER A O 1
ATOM 1369 N N . PRO A 1 180 ? 18.216 0.183 5.410 1.00 68.56 180 PRO A N 1
ATOM 1370 C CA . PRO A 1 180 ? 19.673 0.192 5.234 1.00 68.56 180 PRO A CA 1
ATOM 1371 C C . PRO A 1 180 ? 20.178 1.456 4.521 1.00 68.56 180 PRO A C 1
ATOM 1373 O O . PRO A 1 180 ? 21.353 1.795 4.602 1.00 68.56 180 PRO A O 1
ATOM 1376 N N . ARG A 1 181 ? 19.283 2.195 3.848 1.00 66.19 181 ARG A N 1
ATOM 1377 C CA . ARG A 1 181 ? 19.581 3.503 3.244 1.00 66.19 181 ARG A CA 1
ATOM 1378 C C . ARG A 1 181 ? 19.653 4.639 4.266 1.00 66.19 181 ARG A C 1
ATOM 1380 O O . ARG A 1 181 ? 20.066 5.737 3.914 1.00 66.19 181 ARG A O 1
ATOM 1387 N N . SER A 1 182 ? 19.285 4.385 5.519 1.00 62.62 182 SER A N 1
ATOM 1388 C CA . SER A 1 182 ? 19.290 5.363 6.604 1.00 62.62 182 SER A CA 1
ATOM 1389 C C . SER A 1 182 ? 20.675 5.505 7.245 1.00 62.62 182 SER A C 1
ATOM 1391 O O . SER A 1 182 ? 20.832 5.500 8.467 1.00 62.62 182 SER A O 1
ATOM 1393 N N . SER A 1 183 ? 21.715 5.612 6.414 1.00 61.09 183 SER A N 1
ATOM 1394 C CA . SER A 1 183 ? 23.114 5.619 6.857 1.00 61.09 183 SER A CA 1
ATOM 1395 C C . SER A 1 183 ? 23.388 6.704 7.902 1.00 61.09 183 SER A C 1
ATOM 1397 O O . SER A 1 183 ? 24.150 6.466 8.830 1.00 61.09 183 SER A O 1
ATOM 1399 N N . ARG A 1 184 ? 22.706 7.857 7.842 1.00 65.56 184 ARG A N 1
ATOM 1400 C CA . ARG A 1 184 ? 22.834 8.915 8.860 1.00 65.56 184 ARG A CA 1
ATOM 1401 C C . ARG A 1 184 ? 22.186 8.578 10.204 1.00 65.56 184 ARG A C 1
ATOM 1403 O O . ARG A 1 184 ? 22.750 8.945 11.231 1.00 65.56 184 ARG A O 1
ATOM 1410 N N . ILE A 1 185 ? 21.035 7.900 10.216 1.00 67.88 185 ILE A N 1
ATOM 1411 C CA . ILE A 1 185 ? 20.395 7.421 11.456 1.00 67.88 185 ILE A CA 1
ATOM 1412 C C . ILE A 1 185 ? 21.292 6.361 12.099 1.00 67.88 185 ILE A C 1
ATOM 1414 O O . ILE A 1 185 ? 21.563 6.435 13.295 1.00 67.88 185 ILE A O 1
ATOM 1418 N N . GLN A 1 186 ? 21.843 5.447 11.296 1.00 70.25 186 GLN A N 1
ATOM 1419 C CA . GLN A 1 186 ? 22.801 4.444 11.770 1.00 70.25 186 GLN A CA 1
ATOM 1420 C C . GLN A 1 186 ? 24.107 5.074 12.284 1.00 70.25 186 GLN A C 1
ATOM 1422 O O . GLN A 1 186 ? 24.655 4.622 13.284 1.00 70.25 186 GLN A O 1
ATOM 1427 N N . GLN A 1 187 ? 24.578 6.156 11.656 1.00 80.38 187 GLN A N 1
ATOM 1428 C CA . GLN A 1 187 ? 25.754 6.916 12.103 1.00 80.38 187 GLN A CA 1
ATOM 1429 C C . GLN A 1 187 ? 25.496 7.770 13.355 1.00 80.38 187 GLN A C 1
ATOM 1431 O O . GLN A 1 187 ? 26.447 8.209 13.998 1.00 80.38 187 GLN A O 1
ATOM 1436 N N . ARG A 1 188 ? 24.232 8.043 13.707 1.00 82.62 188 ARG A N 1
ATOM 1437 C CA . ARG A 1 188 ? 23.844 8.876 14.858 1.00 82.62 188 ARG A CA 1
ATOM 1438 C C . ARG A 1 188 ? 22.788 8.167 15.718 1.00 82.62 188 ARG A C 1
ATOM 1440 O O . ARG A 1 188 ? 21.667 8.669 15.839 1.00 82.62 188 ARG A O 1
ATOM 1447 N N . PRO A 1 189 ? 23.135 7.039 16.366 1.00 78.06 189 PRO A N 1
ATOM 1448 C CA . PRO A 1 189 ? 22.172 6.188 17.068 1.00 78.06 189 PRO A CA 1
ATOM 1449 C C . PRO A 1 189 ? 21.454 6.912 18.214 1.00 78.06 189 PRO A C 1
ATOM 1451 O O . PRO A 1 189 ? 20.276 6.668 18.451 1.00 78.06 189 PRO A O 1
ATOM 1454 N N . VAL A 1 190 ? 22.119 7.857 18.886 1.00 82.00 190 VAL A N 1
ATOM 1455 C CA . VAL A 1 190 ? 21.502 8.664 19.954 1.00 82.00 190 VAL A CA 1
ATOM 1456 C C . VAL A 1 190 ? 20.444 9.617 19.392 1.00 82.00 190 VAL A C 1
ATOM 1458 O O . VAL A 1 190 ? 19.333 9.677 19.908 1.00 82.00 190 VAL A O 1
ATOM 1461 N N . ALA A 1 191 ? 20.751 10.330 18.303 1.00 77.31 191 ALA A N 1
ATOM 1462 C CA . ALA A 1 191 ? 19.787 11.225 17.662 1.00 77.31 191 ALA A CA 1
ATOM 1463 C C . ALA A 1 191 ? 18.594 10.441 17.096 1.00 77.31 191 ALA A C 1
ATOM 1465 O O . ALA A 1 191 ? 17.456 10.878 17.229 1.00 77.31 191 ALA A O 1
ATOM 1466 N N . ALA A 1 192 ? 18.849 9.260 16.528 1.00 76.19 192 ALA A N 1
ATOM 1467 C CA . ALA A 1 192 ? 17.816 8.326 16.098 1.00 76.19 192 ALA A CA 1
ATOM 1468 C C . ALA A 1 192 ? 16.919 7.881 17.259 1.00 76.19 192 ALA A C 1
ATOM 1470 O O . ALA A 1 192 ? 15.699 7.954 17.153 1.00 76.19 192 ALA A O 1
ATOM 1471 N N . ALA A 1 193 ? 17.513 7.474 18.384 1.00 80.38 193 ALA A N 1
ATOM 1472 C CA . ALA A 1 193 ? 16.771 7.076 19.572 1.00 80.38 193 ALA A CA 1
ATOM 1473 C C . ALA A 1 193 ? 15.897 8.222 20.103 1.00 80.38 193 ALA A C 1
ATOM 1475 O O . ALA A 1 193 ? 14.742 7.989 20.447 1.00 80.38 193 ALA A O 1
ATOM 1476 N N . ILE A 1 194 ? 16.391 9.465 20.104 1.00 80.31 194 ILE A N 1
ATOM 1477 C CA . ILE A 1 194 ? 15.613 10.649 20.508 1.00 80.31 194 ILE A CA 1
ATOM 1478 C C . ILE A 1 194 ? 14.463 10.915 19.526 1.00 80.31 194 ILE A C 1
ATOM 1480 O O . ILE A 1 194 ? 13.318 11.073 19.948 1.00 80.31 194 ILE A O 1
ATOM 1484 N N . LEU A 1 195 ? 14.747 10.901 18.219 1.00 75.50 195 LEU A N 1
ATOM 1485 C CA . LEU A 1 195 ? 13.743 11.076 17.163 1.00 75.50 195 LEU A CA 1
ATOM 1486 C C . LEU A 1 195 ? 12.641 10.010 17.211 1.00 75.50 195 LEU A C 1
ATOM 1488 O O . LEU A 1 195 ? 11.517 10.292 16.812 1.00 75.50 195 LEU A O 1
ATOM 1492 N N . LEU A 1 196 ? 12.948 8.806 17.697 1.00 78.75 196 LEU A N 1
ATOM 1493 C CA . LEU A 1 196 ? 11.982 7.721 17.869 1.00 78.75 196 LEU A CA 1
ATOM 1494 C C . LEU A 1 196 ? 11.198 7.821 19.171 1.00 78.75 196 LEU A C 1
ATOM 1496 O O . LEU A 1 196 ? 9.978 7.681 19.181 1.00 78.75 196 LEU A O 1
ATOM 1500 N N . SER A 1 197 ? 11.904 8.035 20.276 1.00 81.62 197 SER A N 1
ATOM 1501 C CA . SER A 1 197 ? 11.322 7.990 21.616 1.00 81.62 197 SER A CA 1
ATOM 1502 C C . SER A 1 197 ? 10.382 9.158 21.877 1.00 81.62 197 SER A C 1
ATOM 1504 O O . SER A 1 197 ? 9.342 8.940 22.487 1.00 81.62 197 SER A O 1
ATOM 1506 N N . LEU A 1 198 ? 10.676 10.367 21.384 1.00 82.81 198 LEU A N 1
ATOM 1507 C CA . LEU A 1 198 ? 9.827 11.534 21.642 1.00 82.81 198 LEU A CA 1
ATOM 1508 C C . LEU A 1 198 ? 8.423 11.405 21.021 1.00 82.81 198 LEU A C 1
ATOM 1510 O O . LEU A 1 198 ? 7.452 11.544 21.768 1.00 82.81 198 LEU A O 1
ATOM 1514 N N . PRO A 1 199 ? 8.255 11.085 19.720 1.00 83.88 199 PRO A N 1
ATOM 1515 C CA . PRO A 1 199 ? 6.928 10.870 19.146 1.00 83.88 199 PRO A CA 1
ATOM 1516 C C . PRO A 1 199 ? 6.193 9.693 19.787 1.00 83.88 199 PRO A C 1
ATOM 1518 O O . PRO A 1 199 ? 4.985 9.771 19.981 1.00 83.88 199 PRO A O 1
ATOM 1521 N N . LEU A 1 200 ? 6.910 8.619 20.141 1.00 82.94 200 LEU A N 1
ATOM 1522 C CA . LEU A 1 200 ? 6.316 7.451 20.794 1.00 82.94 200 LEU A CA 1
ATOM 1523 C C . LEU A 1 200 ? 5.811 7.777 22.201 1.00 82.94 200 LEU A C 1
ATOM 1525 O O . LEU A 1 200 ? 4.681 7.435 22.532 1.00 82.94 200 LEU A O 1
ATOM 1529 N N . LEU A 1 201 ? 6.613 8.469 23.011 1.00 81.75 201 LEU A N 1
ATOM 1530 C CA . LEU A 1 201 ? 6.228 8.905 24.354 1.00 81.75 201 LEU A CA 1
ATOM 1531 C C . LEU A 1 201 ? 5.069 9.903 24.305 1.00 81.75 201 LEU A C 1
ATOM 1533 O O . LEU A 1 201 ? 4.138 9.792 25.103 1.00 81.75 201 LEU A O 1
ATOM 1537 N N . ALA A 1 202 ? 5.092 10.839 23.352 1.00 81.19 202 ALA A N 1
ATOM 1538 C CA . ALA A 1 202 ? 4.000 11.784 23.145 1.00 81.19 202 ALA A CA 1
ATOM 1539 C C . ALA A 1 202 ? 2.704 11.065 22.735 1.00 81.19 202 ALA A C 1
ATOM 1541 O O . ALA A 1 202 ? 1.643 11.341 23.291 1.00 81.19 202 ALA A O 1
ATOM 1542 N N . ALA A 1 203 ? 2.792 10.100 21.816 1.00 84.25 203 ALA A N 1
ATOM 1543 C CA . ALA A 1 203 ? 1.646 9.312 21.375 1.00 84.25 203 ALA A CA 1
ATOM 1544 C C . ALA A 1 203 ? 1.087 8.419 22.487 1.00 84.25 203 ALA A C 1
ATOM 1546 O O . ALA A 1 203 ? -0.126 8.364 22.669 1.00 84.25 203 ALA A O 1
ATOM 1547 N N . TYR A 1 204 ? 1.959 7.779 23.268 1.00 83.31 204 TYR A N 1
ATOM 1548 C CA . TYR A 1 204 ? 1.560 6.952 24.405 1.00 83.31 204 TYR A CA 1
ATOM 1549 C C . TYR A 1 204 ? 0.937 7.778 25.538 1.00 83.31 204 TYR A C 1
ATOM 1551 O O . TYR A 1 204 ? 0.011 7.325 26.202 1.00 83.31 204 TYR A O 1
ATOM 1559 N N . SER A 1 205 ? 1.404 9.010 25.747 1.00 80.62 205 SER A N 1
ATOM 1560 C CA . SER A 1 205 ? 0.828 9.918 26.749 1.00 80.62 205 SER A CA 1
ATOM 1561 C C . SER A 1 205 ? -0.504 10.532 26.304 1.00 80.62 205 SER A C 1
ATOM 1563 O O . SER A 1 205 ? -1.230 11.091 27.126 1.00 80.62 205 SER A O 1
ATOM 1565 N N . SER A 1 206 ? -0.848 10.437 25.016 1.00 85.88 206 SER A N 1
ATOM 1566 C CA . SER A 1 206 ? -2.117 10.933 24.490 1.00 85.88 206 SER A CA 1
ATOM 1567 C C . SER A 1 206 ? -3.261 9.982 24.836 1.00 85.88 206 SER A C 1
ATOM 1569 O O . SER A 1 206 ? -3.299 8.835 24.391 1.00 85.88 206 SER A O 1
ATOM 1571 N N . VAL A 1 207 ? -4.243 10.490 25.581 1.00 89.50 207 VAL A N 1
ATOM 1572 C CA . VAL A 1 207 ? -5.508 9.790 25.873 1.00 89.50 207 VAL A CA 1
ATOM 1573 C C . VAL A 1 207 ? -6.531 9.905 24.737 1.00 89.50 207 VAL A C 1
ATOM 1575 O O . VAL A 1 207 ? -7.613 9.331 24.822 1.00 89.50 207 VAL A O 1
ATOM 1578 N N . VAL A 1 208 ? -6.214 10.654 23.676 1.00 92.56 208 VAL A N 1
ATOM 1579 C CA . VAL A 1 208 ? -7.132 10.884 22.557 1.00 92.56 208 VAL A CA 1
ATOM 1580 C C . VAL A 1 208 ? -7.273 9.604 21.740 1.00 92.56 208 VAL A C 1
ATOM 1582 O O . VAL A 1 208 ? -6.294 9.098 21.193 1.00 92.56 208 VAL A O 1
ATOM 1585 N N . SER A 1 209 ? -8.498 9.095 21.629 1.00 94.50 209 SER A N 1
ATOM 1586 C CA . SER A 1 209 ? -8.831 8.003 20.715 1.00 94.50 209 SER A CA 1
ATOM 1587 C C . SER A 1 209 ? -8.872 8.528 19.285 1.00 94.50 209 SER A C 1
ATOM 1589 O O . SER A 1 209 ? -9.736 9.337 18.952 1.00 94.50 209 SER A O 1
ATOM 1591 N N . LEU A 1 210 ? -7.944 8.073 18.445 1.00 95.25 210 LEU A N 1
ATOM 1592 C CA . LEU A 1 210 ? -7.937 8.425 17.029 1.00 95.25 210 LEU A CA 1
ATOM 1593 C C . LEU A 1 210 ? -8.938 7.571 16.249 1.00 95.25 210 LEU A C 1
ATOM 1595 O O . LEU A 1 210 ? -9.050 6.366 16.487 1.00 95.25 210 LEU A O 1
ATOM 1599 N N . SER A 1 211 ? -9.626 8.181 15.287 1.00 97.25 211 SER A N 1
ATOM 1600 C CA . SER A 1 211 ? -10.383 7.446 14.273 1.00 97.25 211 SER A CA 1
ATOM 1601 C C . SER A 1 211 ? -9.456 6.829 13.218 1.00 97.25 211 SER A C 1
ATOM 1603 O O . SER A 1 211 ? -8.302 7.245 13.063 1.00 97.25 211 SER A O 1
ATOM 1605 N N . VAL A 1 212 ? -9.955 5.860 12.445 1.00 96.81 212 VAL A N 1
ATOM 1606 C CA . VAL A 1 212 ? -9.231 5.296 11.291 1.00 96.81 212 VAL A CA 1
ATOM 1607 C C . VAL A 1 212 ? -8.838 6.405 10.308 1.00 96.81 212 VAL A C 1
ATOM 1609 O O . VAL A 1 212 ? -7.694 6.446 9.852 1.00 96.81 212 VAL A O 1
ATOM 1612 N N . ALA A 1 213 ? -9.730 7.363 10.032 1.00 94.94 213 ALA A N 1
ATOM 1613 C CA . ALA A 1 213 ? -9.436 8.493 9.151 1.00 94.94 213 ALA A CA 1
ATOM 1614 C C . ALA A 1 213 ? -8.295 9.377 9.675 1.00 94.94 213 ALA A C 1
ATOM 1616 O O . ALA A 1 213 ? -7.412 9.776 8.910 1.00 94.94 213 ALA A O 1
ATOM 1617 N N . GLN A 1 214 ? -8.264 9.651 10.981 1.00 93.81 214 GLN A N 1
ATOM 1618 C CA . GLN A 1 214 ? -7.176 10.403 11.608 1.00 93.81 214 GLN A CA 1
ATOM 1619 C C . GLN A 1 214 ? -5.854 9.628 11.572 1.00 93.81 214 GLN A C 1
ATOM 1621 O O . GLN A 1 214 ? -4.812 10.216 11.280 1.00 93.81 214 GLN A O 1
ATOM 1626 N N . ALA A 1 215 ? -5.887 8.311 11.796 1.00 95.44 215 ALA A N 1
ATOM 1627 C CA . ALA A 1 215 ? -4.706 7.454 11.723 1.00 95.44 215 ALA A CA 1
ATOM 1628 C C . ALA A 1 215 ? -4.101 7.417 10.308 1.00 95.44 215 ALA A C 1
ATOM 1630 O O . ALA A 1 215 ? -2.891 7.582 10.138 1.00 95.44 215 ALA A O 1
ATOM 1631 N N . VAL A 1 216 ? -4.945 7.279 9.281 1.00 93.88 216 VAL A N 1
ATOM 1632 C CA . VAL A 1 216 ? -4.534 7.333 7.870 1.00 93.88 216 VAL A CA 1
ATOM 1633 C C . VAL A 1 216 ? -4.006 8.724 7.505 1.00 93.88 216 VAL A C 1
ATOM 1635 O O . VAL A 1 216 ? -2.955 8.839 6.871 1.00 93.88 216 VAL A O 1
ATOM 1638 N N . THR A 1 217 ? -4.671 9.790 7.962 1.00 91.81 217 THR A N 1
ATOM 1639 C CA . THR A 1 217 ? -4.202 11.173 7.769 1.00 91.81 217 THR A CA 1
ATOM 1640 C C . THR A 1 217 ? -2.814 11.368 8.364 1.00 91.81 217 THR A C 1
ATOM 1642 O O . THR A 1 217 ? -1.929 11.891 7.688 1.00 91.81 217 THR A O 1
ATOM 1645 N N . PHE A 1 218 ? -2.595 10.919 9.602 1.00 92.44 218 PHE A N 1
ATOM 1646 C CA . PHE A 1 218 ? -1.286 10.954 10.250 1.00 92.44 218 PHE A CA 1
ATOM 1647 C C . PHE A 1 218 ? -0.237 10.209 9.414 1.00 92.44 218 PHE A C 1
ATOM 1649 O O . PHE A 1 218 ? 0.813 10.774 9.096 1.00 92.44 218 PHE A O 1
ATOM 1656 N N . TRP A 1 219 ? -0.540 8.976 8.996 1.00 93.44 219 TRP A N 1
ATOM 1657 C CA . TRP A 1 219 ? 0.376 8.136 8.225 1.00 93.44 219 TRP A CA 1
ATOM 1658 C C . TRP A 1 219 ? 0.882 8.832 6.955 1.00 93.44 219 TRP A C 1
ATOM 1660 O O . TRP A 1 219 ? 2.097 8.929 6.722 1.00 93.44 219 TRP A O 1
ATOM 1670 N N . PHE A 1 220 ? -0.049 9.349 6.149 1.00 90.62 220 PHE A N 1
ATOM 1671 C CA . PHE A 1 220 ? 0.265 9.992 4.876 1.00 90.62 220 PHE A CA 1
ATOM 1672 C C . PHE A 1 220 ? 0.789 11.420 5.036 1.00 90.62 220 PHE A C 1
ATOM 1674 O O . PHE A 1 220 ? 1.632 11.833 4.245 1.00 90.62 220 PHE A O 1
ATOM 1681 N N . SER A 1 221 ? 0.423 12.141 6.099 1.00 86.50 221 SER A N 1
ATOM 1682 C CA . SER A 1 221 ? 1.028 13.447 6.410 1.00 86.50 221 SER A CA 1
ATOM 1683 C C . SER A 1 221 ? 2.518 13.306 6.709 1.00 86.50 221 SER A C 1
ATOM 1685 O O . SER A 1 221 ? 3.334 14.032 6.144 1.00 86.50 221 SER A O 1
ATOM 1687 N N . ILE A 1 222 ? 2.901 12.318 7.527 1.00 86.12 222 ILE A N 1
ATOM 1688 C CA . ILE A 1 222 ? 4.315 12.010 7.775 1.00 86.12 222 ILE A CA 1
ATOM 1689 C C . ILE A 1 222 ? 5.007 11.592 6.474 1.00 86.12 222 ILE A C 1
ATOM 1691 O O . ILE A 1 222 ? 6.127 12.018 6.209 1.00 86.12 222 ILE A O 1
ATOM 1695 N N . HIS A 1 223 ? 4.348 10.796 5.625 1.00 85.31 223 HIS A N 1
ATOM 1696 C CA . HIS A 1 223 ? 4.886 10.458 4.305 1.00 85.31 223 HIS A CA 1
ATOM 1697 C C . HIS A 1 223 ? 5.163 11.702 3.442 1.00 85.31 223 HIS A C 1
ATOM 1699 O O . HIS A 1 223 ? 6.272 11.835 2.926 1.00 85.31 223 HIS A O 1
ATOM 1705 N N . CYS A 1 224 ? 4.216 12.636 3.343 1.00 81.81 224 CYS A N 1
ATOM 1706 C CA . CYS A 1 224 ? 4.394 13.899 2.627 1.00 81.81 224 CYS A CA 1
ATOM 1707 C C . CYS A 1 224 ? 5.528 14.745 3.222 1.00 81.81 224 CYS A C 1
ATOM 1709 O O . CYS A 1 224 ? 6.396 15.204 2.483 1.00 81.81 224 CYS A O 1
ATOM 1711 N N . LEU A 1 225 ? 5.584 14.899 4.549 1.00 81.81 225 LEU A N 1
ATOM 1712 C CA . LEU A 1 225 ? 6.638 15.665 5.226 1.00 81.81 225 LEU A CA 1
ATOM 1713 C C . LEU A 1 225 ? 8.034 15.099 4.943 1.00 81.81 225 LEU A C 1
ATOM 1715 O O . LEU A 1 225 ? 8.948 15.851 4.610 1.00 81.81 225 LEU A O 1
ATOM 1719 N N . LEU A 1 226 ? 8.199 13.775 5.003 1.00 78.88 226 LEU A N 1
ATOM 1720 C CA . LEU A 1 226 ? 9.475 13.128 4.685 1.00 78.88 226 LEU A CA 1
ATOM 1721 C C . LEU A 1 226 ? 9.894 13.321 3.220 1.00 78.88 226 LEU A C 1
ATOM 1723 O O . LEU A 1 226 ? 11.090 13.334 2.924 1.00 78.88 226 LEU A O 1
ATOM 1727 N N . ARG A 1 227 ? 8.930 13.494 2.306 1.00 74.12 227 ARG A N 1
ATOM 1728 C CA . ARG A 1 227 ? 9.189 13.784 0.887 1.00 74.12 227 ARG A CA 1
ATOM 1729 C C . ARG A 1 227 ? 9.519 15.252 0.626 1.00 74.12 227 ARG A C 1
ATOM 1731 O O . ARG A 1 227 ? 10.385 15.522 -0.205 1.00 74.12 227 ARG A O 1
ATOM 1738 N N . LEU A 1 228 ? 8.861 16.178 1.325 1.00 75.38 228 LEU A N 1
ATOM 1739 C CA . LEU A 1 228 ? 9.128 17.619 1.242 1.00 75.38 228 LEU A CA 1
ATOM 1740 C C . LEU A 1 228 ? 10.492 17.976 1.832 1.00 75.38 228 LEU A C 1
ATOM 1742 O O . LEU A 1 228 ? 11.223 18.794 1.278 1.00 75.38 228 LEU A O 1
ATOM 1746 N N . PHE A 1 229 ? 10.868 17.306 2.919 1.00 77.38 229 PHE A N 1
ATOM 1747 C CA . PHE A 1 229 ? 12.099 17.574 3.649 1.00 77.38 229 PHE A CA 1
ATOM 1748 C C . PHE A 1 229 ? 13.010 16.337 3.672 1.00 77.38 229 PHE A C 1
ATOM 1750 O O . PHE A 1 229 ? 13.304 15.798 4.744 1.00 77.38 229 PHE A O 1
ATOM 1757 N N . PRO A 1 230 ? 13.533 15.884 2.514 1.00 68.00 230 PRO A N 1
ATOM 1758 C CA . PRO A 1 230 ? 14.361 14.677 2.446 1.00 68.00 230 PRO A CA 1
ATOM 1759 C C . PRO A 1 230 ? 15.650 14.805 3.269 1.00 68.00 230 PRO A C 1
ATOM 1761 O O . PRO A 1 230 ? 16.217 13.796 3.687 1.00 68.00 230 PRO A O 1
ATOM 1764 N N . GLY A 1 231 ? 16.089 16.038 3.554 1.00 67.12 231 GLY A N 1
ATOM 1765 C CA . GLY A 1 231 ? 17.213 16.331 4.442 1.00 67.12 231 GLY A CA 1
ATOM 1766 C C . GLY A 1 231 ? 17.006 15.883 5.894 1.00 67.12 231 GLY A C 1
ATOM 1767 O O . GLY A 1 231 ? 18.000 15.617 6.566 1.00 67.12 231 GLY A O 1
ATOM 1768 N N . ILE A 1 232 ? 15.754 15.729 6.356 1.00 67.69 232 ILE A N 1
ATOM 1769 C CA . ILE A 1 232 ? 15.433 15.272 7.722 1.00 67.69 232 ILE A CA 1
ATOM 1770 C C . ILE A 1 232 ? 15.842 13.807 7.918 1.00 67.69 232 ILE A C 1
ATOM 1772 O O . ILE A 1 232 ? 16.420 13.467 8.946 1.00 67.69 232 ILE A O 1
ATOM 1776 N N . VAL A 1 233 ? 15.595 12.942 6.926 1.00 60.06 233 VAL A N 1
ATOM 1777 C CA . VAL A 1 233 ? 15.887 11.492 7.017 1.00 60.06 233 VAL A CA 1
ATOM 1778 C C . VAL A 1 233 ? 17.047 11.070 6.107 1.00 60.06 233 VAL A C 1
ATOM 1780 O O . VAL A 1 233 ? 17.452 9.914 6.088 1.00 60.06 233 VAL A O 1
ATOM 1783 N N . SER A 1 234 ? 17.664 12.016 5.392 1.00 54.94 234 SER A N 1
ATOM 1784 C CA . SER A 1 234 ? 18.728 11.743 4.420 1.00 54.94 234 SER A CA 1
ATOM 1785 C C . SER A 1 234 ? 18.335 10.651 3.425 1.00 54.94 234 SER A C 1
ATOM 1787 O O . SER A 1 234 ? 19.139 9.779 3.086 1.00 54.94 234 SER A O 1
ATOM 1789 N N . LEU A 1 235 ? 17.087 10.696 2.958 1.00 55.47 235 LEU A N 1
ATOM 1790 C CA . LEU A 1 235 ? 16.648 9.834 1.874 1.00 55.47 235 LEU A CA 1
ATOM 1791 C C . LEU A 1 235 ? 17.486 10.219 0.648 1.00 55.47 235 LEU A C 1
ATOM 1793 O O . LEU A 1 235 ? 17.435 11.366 0.203 1.00 55.47 235 LEU A O 1
ATOM 1797 N N . HIS A 1 236 ? 18.314 9.284 0.164 1.00 54.56 236 HIS A N 1
ATOM 1798 C CA . HIS A 1 236 ? 19.081 9.441 -1.078 1.00 54.56 236 HIS A CA 1
ATOM 1799 C C . HIS A 1 236 ? 18.166 10.038 -2.161 1.00 54.56 236 HIS A C 1
ATOM 1801 O O . HIS A 1 236 ? 16.983 9.673 -2.166 1.00 54.56 236 HIS A O 1
ATOM 1807 N N . PRO A 1 237 ? 18.664 10.921 -3.056 1.00 55.16 237 PRO A N 1
ATOM 1808 C CA . PRO A 1 237 ? 17.890 11.401 -4.195 1.00 55.16 237 PRO A CA 1
ATOM 1809 C C . PRO A 1 237 ? 17.124 10.231 -4.804 1.00 55.16 237 PRO A C 1
ATOM 1811 O O . PRO A 1 237 ? 17.718 9.218 -5.181 1.00 55.16 237 PRO A O 1
ATOM 1814 N N . GLN A 1 238 ? 15.793 10.333 -4.762 1.00 55.03 238 GLN A N 1
ATOM 1815 C CA . GLN A 1 238 ? 14.929 9.327 -5.350 1.00 55.03 238 GLN A CA 1
ATOM 1816 C C . GLN A 1 238 ? 15.342 9.206 -6.815 1.00 55.03 238 GLN A C 1
ATOM 1818 O O . GLN A 1 238 ? 15.418 10.211 -7.517 1.00 55.03 238 GLN A O 1
ATOM 1823 N N . SER A 1 239 ? 15.673 7.990 -7.250 1.00 54.31 239 SER A N 1
ATOM 1824 C CA . SER A 1 239 ? 15.893 7.714 -8.668 1.00 54.31 239 SER A CA 1
ATOM 1825 C C . SER A 1 239 ? 14.662 8.166 -9.453 1.00 54.31 239 SER A C 1
ATOM 1827 O O . SER A 1 239 ? 13.556 7.972 -8.948 1.00 54.31 239 SER A O 1
ATOM 1829 N N . GLU A 1 240 ? 14.824 8.669 -10.677 1.00 53.69 240 GLU A N 1
ATOM 1830 C CA . GLU A 1 240 ? 13.719 9.063 -11.578 1.00 53.69 240 GLU A CA 1
ATOM 1831 C C . GLU A 1 240 ? 12.596 8.005 -11.660 1.00 53.69 240 GLU A C 1
ATOM 1833 O O . GLU A 1 240 ? 11.417 8.331 -11.761 1.00 53.69 240 GLU A O 1
ATOM 1838 N N . TYR A 1 241 ? 12.934 6.726 -11.474 1.00 51.84 241 TYR A N 1
ATOM 1839 C CA . TYR A 1 241 ? 11.994 5.602 -11.386 1.00 51.84 241 TYR A CA 1
ATOM 1840 C C . TYR A 1 241 ? 10.991 5.653 -10.217 1.00 51.84 241 TYR A C 1
ATOM 1842 O O . TYR A 1 241 ? 10.021 4.900 -10.220 1.00 51.84 241 TYR A O 1
ATOM 1850 N N . ALA A 1 242 ? 11.184 6.513 -9.213 1.00 56.75 242 ALA A N 1
ATOM 1851 C CA . ALA A 1 242 ? 10.215 6.720 -8.135 1.00 56.75 242 ALA A CA 1
ATOM 1852 C C . ALA A 1 242 ? 8.985 7.511 -8.612 1.00 56.75 242 ALA A C 1
ATOM 1854 O O . ALA A 1 242 ? 7.892 7.289 -8.101 1.00 56.75 242 ALA A O 1
ATOM 1855 N N . ALA A 1 243 ? 9.142 8.375 -9.627 1.00 55.81 243 ALA A N 1
ATOM 1856 C CA . ALA A 1 243 ? 8.039 9.123 -10.233 1.00 55.81 243 ALA A CA 1
ATOM 1857 C C . ALA A 1 243 ? 7.010 8.215 -10.928 1.00 55.81 243 ALA A C 1
ATOM 1859 O O . ALA A 1 243 ? 5.832 8.549 -11.032 1.00 55.81 243 ALA A O 1
ATOM 1860 N N . MET A 1 244 ? 7.437 7.034 -11.370 1.00 60.34 244 MET A N 1
ATOM 1861 C CA . MET A 1 244 ? 6.578 6.081 -12.077 1.00 60.34 244 MET A CA 1
ATOM 1862 C C . MET A 1 244 ? 5.701 5.251 -11.133 1.00 60.34 244 MET A C 1
ATOM 1864 O O . MET A 1 244 ? 4.694 4.685 -11.553 1.00 60.34 244 MET A O 1
ATOM 1868 N N . ASP A 1 245 ? 6.063 5.191 -9.853 1.00 72.31 245 ASP A N 1
ATOM 1869 C CA . ASP A 1 245 ? 5.358 4.387 -8.856 1.00 72.31 245 ASP A CA 1
ATOM 1870 C C . ASP A 1 245 ? 3.989 4.989 -8.484 1.00 72.31 245 ASP A C 1
ATOM 1872 O O . ASP A 1 245 ? 3.025 4.290 -8.167 1.00 72.31 245 ASP A O 1
ATOM 1876 N N . TYR A 1 246 ? 3.872 6.309 -8.636 1.00 80.50 246 TYR A N 1
ATOM 1877 C CA . TYR A 1 246 ? 2.683 7.095 -8.319 1.00 80.50 246 TYR A CA 1
ATOM 1878 C C . TYR A 1 246 ? 1.447 6.696 -9.118 1.00 80.50 246 TYR A C 1
ATOM 1880 O O . TYR A 1 246 ? 0.353 6.614 -8.558 1.00 80.50 246 TYR A O 1
ATOM 1888 N N . ALA A 1 247 ? 1.612 6.393 -10.407 1.00 83.81 247 ALA A N 1
ATOM 1889 C CA . ALA A 1 247 ? 0.497 5.987 -11.254 1.00 83.81 247 ALA A CA 1
ATOM 1890 C C . ALA A 1 247 ? -0.172 4.713 -10.714 1.00 83.81 247 ALA A C 1
ATOM 1892 O O . ALA A 1 247 ? -1.398 4.635 -10.664 1.00 83.81 247 ALA A O 1
ATOM 1893 N N . GLY A 1 248 ? 0.621 3.749 -10.233 1.00 85.25 248 GLY A N 1
ATOM 1894 C CA . GLY A 1 248 ? 0.099 2.516 -9.643 1.00 85.25 248 GLY A CA 1
ATOM 1895 C C . GLY A 1 248 ? -0.745 2.787 -8.403 1.00 85.25 248 GLY A C 1
ATOM 1896 O O . GLY A 1 248 ? -1.872 2.297 -8.309 1.00 85.25 248 GLY A O 1
ATOM 1897 N N . HIS A 1 249 ? -0.248 3.640 -7.502 1.00 90.12 249 HIS A N 1
ATOM 1898 C CA . HIS A 1 249 ? -0.989 4.039 -6.303 1.00 90.12 249 HIS A CA 1
ATOM 1899 C C . HIS A 1 249 ? -2.325 4.694 -6.657 1.00 90.12 249 HIS A C 1
ATOM 1901 O O . HIS A 1 249 ? -3.344 4.330 -6.078 1.00 90.12 249 HIS A O 1
ATOM 1907 N N . VAL A 1 250 ? -2.334 5.612 -7.630 1.00 89.31 250 VAL A N 1
ATOM 1908 C CA . VAL A 1 250 ? -3.554 6.295 -8.082 1.00 89.31 250 VAL A CA 1
ATOM 1909 C C . VAL A 1 250 ? -4.550 5.299 -8.673 1.00 89.31 250 VAL A C 1
ATOM 1911 O O . VAL A 1 250 ? -5.711 5.298 -8.276 1.00 89.31 250 VAL A O 1
ATOM 1914 N N . TYR A 1 251 ? -4.127 4.416 -9.582 1.00 90.19 251 TYR A N 1
ATOM 1915 C CA . TYR A 1 251 ? -5.040 3.451 -10.203 1.00 90.19 251 TYR A CA 1
ATOM 1916 C C . TYR A 1 251 ? -5.598 2.433 -9.202 1.00 90.19 251 TYR A C 1
ATOM 1918 O O . TYR A 1 251 ? -6.800 2.157 -9.227 1.00 90.19 251 TYR A O 1
ATOM 1926 N N . GLY A 1 252 ? -4.763 1.922 -8.292 1.00 89.19 252 GLY A N 1
ATOM 1927 C CA . GLY A 1 252 ? -5.210 1.037 -7.213 1.00 89.19 252 GLY A CA 1
ATOM 1928 C C . GLY A 1 252 ? -6.198 1.733 -6.273 1.00 89.19 252 GLY A C 1
ATOM 1929 O O . GLY A 1 252 ? -7.263 1.191 -5.979 1.00 89.19 252 GLY A O 1
ATOM 1930 N N . ALA A 1 253 ? -5.896 2.970 -5.873 1.00 91.44 253 ALA A N 1
ATOM 1931 C CA . ALA A 1 253 ? -6.762 3.800 -5.041 1.00 91.44 253 ALA A CA 1
ATOM 1932 C C . ALA A 1 253 ? -8.108 4.125 -5.709 1.00 91.44 253 ALA A C 1
ATOM 1934 O O . ALA A 1 253 ? -9.144 4.075 -5.049 1.00 91.44 253 ALA A O 1
ATOM 1935 N N . LEU A 1 254 ? -8.119 4.428 -7.011 1.00 90.69 254 LEU A N 1
ATOM 1936 C CA . LEU A 1 254 ? -9.347 4.697 -7.763 1.00 90.69 254 LEU A CA 1
ATOM 1937 C C . LEU A 1 254 ? -10.250 3.461 -7.826 1.00 90.69 254 LEU A C 1
ATOM 1939 O O . LEU A 1 254 ? -11.444 3.567 -7.545 1.00 90.69 254 LEU A O 1
ATOM 1943 N N . TYR A 1 255 ? -9.692 2.289 -8.148 1.00 93.62 255 TYR A N 1
ATOM 1944 C CA . TYR A 1 255 ? -10.456 1.039 -8.173 1.00 93.62 255 TYR A CA 1
ATOM 1945 C C . TYR A 1 255 ? -11.051 0.712 -6.793 1.00 93.62 255 TYR A C 1
ATOM 1947 O O . TYR A 1 255 ? -12.247 0.434 -6.670 1.00 93.62 255 TYR A O 1
ATOM 1955 N N . ALA A 1 256 ? -10.237 0.810 -5.742 1.00 92.25 256 ALA A N 1
ATOM 1956 C CA . ALA A 1 256 ? -10.678 0.654 -4.362 1.00 92.25 256 ALA A CA 1
ATOM 1957 C C . ALA A 1 256 ? -11.779 1.655 -3.978 1.00 92.25 256 ALA A C 1
ATOM 1959 O O . ALA A 1 256 ? -12.771 1.278 -3.355 1.00 92.25 256 ALA A O 1
ATOM 1960 N N . GLY A 1 257 ? -11.643 2.914 -4.396 1.00 89.44 257 GLY A N 1
ATOM 1961 C CA . GLY A 1 257 ? -12.643 3.954 -4.178 1.00 89.44 257 GLY A CA 1
ATOM 1962 C C . GLY A 1 257 ? -13.994 3.597 -4.794 1.00 89.44 257 GLY A C 1
ATOM 1963 O O . GLY A 1 257 ? -15.021 3.694 -4.123 1.00 89.44 257 GLY A O 1
ATOM 1964 N N . LEU A 1 258 ? -13.996 3.100 -6.035 1.00 91.81 258 LEU A N 1
ATOM 1965 C CA . LEU A 1 258 ? -15.210 2.606 -6.693 1.00 91.81 258 LEU A CA 1
ATOM 1966 C C . LEU A 1 258 ? -15.836 1.441 -5.919 1.00 91.81 258 LEU A C 1
ATOM 1968 O O . LEU A 1 258 ? -17.043 1.443 -5.690 1.00 91.81 258 LEU A O 1
ATOM 1972 N N . CYS A 1 259 ? -15.028 0.481 -5.460 1.00 89.69 259 CYS A N 1
ATOM 1973 C CA . CYS A 1 259 ? -15.512 -0.633 -4.640 1.00 89.69 259 CYS A CA 1
ATOM 1974 C C . CYS A 1 259 ? -16.163 -0.146 -3.336 1.00 89.69 259 CYS A C 1
ATOM 1976 O O . CYS A 1 259 ? -17.252 -0.603 -2.986 1.00 89.69 259 CYS A O 1
ATOM 1978 N N . GLY A 1 260 ? -15.534 0.809 -2.644 1.00 87.62 260 GLY A N 1
ATOM 1979 C CA . GLY A 1 260 ? -16.058 1.399 -1.412 1.00 87.62 260 GLY A CA 1
ATOM 1980 C C . GLY A 1 260 ? -17.377 2.143 -1.630 1.00 87.62 260 GLY A C 1
ATOM 1981 O O . GLY A 1 260 ? -18.343 1.905 -0.908 1.00 87.62 260 GLY A O 1
ATOM 1982 N N . VAL A 1 261 ? -17.463 2.981 -2.669 1.00 90.88 261 VAL A N 1
ATOM 1983 C CA . VAL A 1 261 ? -18.699 3.702 -3.028 1.00 90.88 261 VAL A CA 1
ATOM 1984 C C . VAL A 1 261 ? -19.823 2.729 -3.389 1.00 90.88 261 VAL A C 1
ATOM 1986 O O . VAL A 1 261 ? -20.939 2.874 -2.889 1.00 90.88 261 VAL A O 1
ATOM 1989 N N . CYS A 1 262 ? -19.534 1.703 -4.196 1.00 91.25 262 CYS A N 1
ATOM 1990 C CA . CYS A 1 262 ? -20.499 0.653 -4.520 1.00 91.25 262 CYS A CA 1
ATOM 1991 C C . CYS A 1 262 ? -20.991 -0.070 -3.261 1.00 91.25 262 CYS A C 1
ATOM 1993 O O . CYS A 1 262 ? -22.192 -0.285 -3.112 1.00 91.25 262 CYS A O 1
ATOM 1995 N N . HIS A 1 263 ? -20.093 -0.411 -2.331 1.00 90.25 263 HIS A N 1
ATOM 1996 C CA . HIS A 1 263 ? -20.467 -1.061 -1.077 1.00 90.25 263 HIS A CA 1
ATOM 1997 C C . HIS A 1 263 ? -21.377 -0.174 -0.213 1.00 90.25 263 HIS A C 1
ATOM 1999 O O . HIS A 1 263 ? -22.388 -0.660 0.299 1.00 90.25 263 HIS A O 1
ATOM 2005 N N . ILE A 1 264 ? -21.057 1.117 -0.076 1.00 90.56 264 ILE A N 1
ATOM 2006 C CA . ILE A 1 264 ? -21.882 2.088 0.662 1.00 90.56 264 ILE A CA 1
ATOM 2007 C C . ILE A 1 264 ? -23.278 2.179 0.040 1.00 90.56 264 ILE A C 1
ATOM 2009 O O . ILE A 1 264 ? -24.277 2.086 0.756 1.00 90.56 264 ILE A O 1
ATOM 2013 N N . TYR A 1 265 ? -23.344 2.303 -1.288 1.00 92.25 265 TYR A N 1
ATOM 2014 C CA . TYR A 1 265 ? -24.597 2.409 -2.031 1.00 92.25 265 TYR A CA 1
ATOM 2015 C C . TYR A 1 265 ? -25.473 1.158 -1.875 1.00 92.25 265 TYR A C 1
ATOM 2017 O O . TYR A 1 265 ? -26.641 1.263 -1.498 1.00 92.25 265 TYR A O 1
ATOM 2025 N N . LEU A 1 266 ? -24.909 -0.032 -2.110 1.00 91.44 266 LEU A N 1
ATOM 2026 C CA . LEU A 1 266 ? -25.645 -1.300 -2.055 1.00 91.44 266 LEU A CA 1
ATOM 2027 C C . LEU A 1 266 ? -26.158 -1.624 -0.646 1.00 91.44 266 LEU A C 1
ATOM 2029 O O . LEU A 1 266 ? -27.252 -2.167 -0.508 1.00 91.44 266 LEU A O 1
ATOM 2033 N N . ASN A 1 267 ? -25.408 -1.253 0.396 1.00 91.31 267 ASN A N 1
ATOM 2034 C CA . ASN A 1 267 ? -25.776 -1.520 1.789 1.00 91.31 267 ASN A CA 1
ATOM 2035 C C . ASN A 1 267 ? -26.503 -0.351 2.473 1.00 91.31 267 ASN A C 1
ATOM 2037 O O . ASN A 1 267 ? -26.750 -0.418 3.676 1.00 91.31 267 ASN A O 1
ATOM 2041 N N . ARG A 1 268 ? -26.847 0.717 1.732 1.00 88.00 268 ARG A N 1
ATOM 2042 C CA . ARG A 1 268 ? -27.513 1.931 2.248 1.00 88.00 268 ARG A CA 1
ATOM 2043 C C . ARG A 1 268 ? -26.831 2.515 3.491 1.00 88.00 268 ARG A C 1
ATOM 2045 O O . ARG A 1 268 ? -27.497 2.982 4.415 1.00 88.00 268 ARG A O 1
ATOM 2052 N N . ARG A 1 269 ? -25.501 2.463 3.525 1.00 85.94 269 ARG A N 1
ATOM 2053 C CA . ARG A 1 269 ? -24.720 3.010 4.637 1.00 85.94 269 ARG A CA 1
ATOM 2054 C C . ARG A 1 269 ? -24.650 4.532 4.543 1.00 85.94 269 ARG A C 1
ATOM 2056 O O . ARG A 1 269 ? -24.811 5.110 3.468 1.00 85.94 269 ARG A O 1
ATOM 2063 N N . HIS A 1 270 ? -24.406 5.180 5.677 1.00 85.75 270 HIS A N 1
ATOM 2064 C CA . HIS A 1 270 ? -24.131 6.612 5.695 1.00 85.75 270 HIS A CA 1
ATOM 2065 C C . HIS A 1 270 ? -22.844 6.922 4.926 1.00 85.75 270 HIS A C 1
ATOM 2067 O O . HIS A 1 270 ? -21.910 6.120 4.899 1.00 85.75 270 HIS A O 1
ATOM 2073 N N . TYR A 1 271 ? -22.822 8.087 4.281 1.00 84.94 271 TYR A N 1
ATOM 2074 C CA . TYR A 1 271 ? -21.632 8.571 3.594 1.00 84.94 271 TYR A CA 1
ATOM 2075 C C . TYR A 1 271 ? -20.480 8.807 4.584 1.00 84.94 271 TYR A C 1
ATOM 2077 O O . TYR A 1 271 ? -20.744 9.108 5.751 1.00 84.94 271 TYR A O 1
ATOM 2085 N N . PRO A 1 272 ? -19.219 8.725 4.118 1.00 84.75 272 PRO A N 1
ATOM 2086 C CA . PRO A 1 272 ? -18.058 8.980 4.960 1.00 84.75 272 PRO A CA 1
ATOM 2087 C C . PRO A 1 272 ? -18.100 10.396 5.542 1.00 84.75 272 PRO A C 1
ATOM 2089 O O . PRO A 1 272 ? -18.534 11.337 4.864 1.00 84.75 272 PRO A O 1
ATOM 2092 N N . SER A 1 273 ? -17.610 10.565 6.771 1.00 87.50 273 SER A N 1
ATOM 2093 C CA . SER A 1 273 ? -17.499 11.886 7.389 1.00 87.50 273 SER A CA 1
ATOM 2094 C C . SER A 1 273 ? -16.552 12.823 6.636 1.00 87.50 273 SER A C 1
ATOM 2096 O O . SER A 1 273 ? -15.707 12.416 5.835 1.00 87.50 273 SER A O 1
ATOM 2098 N N . MET A 1 274 ? -16.630 14.119 6.952 1.00 85.50 274 MET A N 1
ATOM 2099 C CA . MET A 1 274 ? -15.687 15.121 6.443 1.00 85.50 274 MET A CA 1
ATOM 2100 C C . MET A 1 274 ? -14.223 14.762 6.755 1.00 85.50 274 MET A C 1
ATOM 2102 O O . MET A 1 274 ? -13.340 15.057 5.953 1.00 85.50 274 MET A O 1
ATOM 2106 N N . GLN A 1 275 ? -13.955 14.092 7.882 1.00 79.50 275 GLN A N 1
ATOM 2107 C CA . GLN A 1 275 ? -12.603 13.652 8.235 1.00 79.50 275 GLN A CA 1
ATOM 2108 C C . GLN A 1 275 ? -12.086 12.588 7.264 1.00 79.50 275 GLN A C 1
ATOM 2110 O O . GLN A 1 275 ? -10.931 12.659 6.848 1.00 79.50 275 GLN A O 1
ATOM 2115 N N . ALA A 1 276 ? -12.935 11.643 6.854 1.00 81.81 276 ALA A N 1
ATOM 2116 C CA . ALA A 1 276 ? -12.579 10.645 5.851 1.00 81.81 276 ALA A CA 1
ATOM 2117 C C . ALA A 1 276 ? -12.266 11.287 4.488 1.00 81.81 276 ALA A C 1
ATOM 2119 O O . ALA A 1 276 ? -11.292 10.907 3.839 1.00 81.81 276 ALA A O 1
ATOM 2120 N N . TRP A 1 277 ? -13.024 12.311 4.081 1.00 85.81 277 TRP A N 1
ATOM 2121 C CA . TRP A 1 277 ? -12.745 13.062 2.850 1.00 85.81 277 TRP A CA 1
ATOM 2122 C C . TRP A 1 277 ? -11.430 13.845 2.911 1.00 85.81 277 TRP A C 1
ATOM 2124 O O . TRP A 1 277 ? -10.666 13.837 1.946 1.00 85.81 277 TRP A O 1
ATOM 2134 N N . LEU A 1 278 ? -11.129 14.482 4.046 1.00 81.75 278 LEU A N 1
ATOM 2135 C CA . LEU A 1 278 ? -9.840 15.148 4.259 1.00 81.75 278 LEU A CA 1
ATOM 2136 C C . LEU A 1 278 ? -8.682 14.146 4.210 1.00 81.75 278 LEU A C 1
ATOM 2138 O O . LEU A 1 278 ? -7.681 14.396 3.538 1.00 81.75 278 LEU A O 1
ATOM 2142 N N . ALA A 1 279 ? -8.839 12.991 4.859 1.00 79.31 279 ALA A N 1
ATOM 2143 C CA . ALA A 1 279 ? -7.854 11.918 4.828 1.00 79.31 279 ALA A CA 1
ATOM 2144 C C . ALA A 1 279 ? -7.622 11.395 3.404 1.00 79.31 279 ALA A C 1
ATOM 2146 O O . ALA A 1 279 ? -6.478 11.160 3.013 1.00 79.31 279 ALA A O 1
ATOM 2147 N N . LEU A 1 280 ? -8.689 11.280 2.603 1.00 84.25 280 LEU A N 1
ATOM 2148 C CA . LEU A 1 280 ? -8.594 10.915 1.193 1.00 84.25 280 LEU A CA 1
ATOM 2149 C C . LEU A 1 280 ? -7.814 11.972 0.405 1.00 84.25 280 LEU A C 1
ATOM 2151 O O . LEU A 1 280 ? -6.943 11.615 -0.380 1.00 84.25 280 LEU A O 1
ATOM 2155 N N . GLY A 1 281 ? -8.063 13.260 0.654 1.00 82.31 281 GLY A N 1
ATOM 2156 C CA . GLY A 1 281 ? -7.294 14.354 0.060 1.00 82.31 281 GLY A CA 1
ATOM 2157 C C . GLY A 1 281 ? -5.798 14.261 0.376 1.00 82.31 281 GLY A C 1
ATOM 2158 O O . GLY A 1 281 ? -4.972 14.344 -0.530 1.00 82.31 281 GLY A O 1
ATOM 2159 N N . VAL A 1 282 ? -5.435 14.010 1.639 1.00 83.12 282 VAL A N 1
ATOM 2160 C CA . VAL A 1 282 ? -4.032 13.831 2.058 1.00 83.12 282 VAL A CA 1
ATOM 2161 C C . VAL A 1 282 ? -3.405 12.590 1.420 1.00 83.12 282 VAL A C 1
ATOM 2163 O O . VAL A 1 282 ? -2.266 12.651 0.954 1.00 83.12 282 VAL A O 1
ATOM 2166 N N . LEU A 1 283 ? -4.142 11.480 1.343 1.00 85.12 283 LEU A N 1
ATOM 2167 C CA . LEU A 1 283 ? -3.698 10.271 0.652 1.00 85.12 283 LEU A CA 1
ATOM 2168 C C . LEU A 1 283 ? -3.448 10.563 -0.833 1.00 85.12 283 LEU A C 1
ATOM 2170 O O . LEU A 1 283 ? -2.376 10.233 -1.333 1.00 85.12 283 LEU A O 1
ATOM 2174 N N . MET A 1 284 ? -4.362 11.248 -1.524 1.00 85.44 284 MET A N 1
ATOM 2175 C CA . MET A 1 284 ? -4.175 11.629 -2.930 1.00 85.44 284 MET A CA 1
ATOM 2176 C C . MET A 1 284 ? -2.950 12.530 -3.114 1.00 85.44 284 MET A C 1
ATOM 2178 O O . MET A 1 284 ? -2.119 12.253 -3.976 1.00 85.44 284 MET A O 1
ATOM 2182 N N . LEU A 1 285 ? -2.762 13.539 -2.258 1.00 83.31 285 LEU A N 1
ATOM 2183 C CA . LEU A 1 285 ? -1.557 14.378 -2.272 1.00 83.31 285 LEU A CA 1
ATOM 2184 C C . LEU A 1 285 ? -0.278 13.552 -2.076 1.00 83.31 285 LEU A C 1
ATOM 2186 O O . LEU A 1 285 ? 0.726 13.802 -2.741 1.00 83.31 285 LEU A O 1
ATOM 2190 N N . SER A 1 286 ? -0.312 12.530 -1.218 1.00 80.81 286 SER A N 1
ATOM 2191 C CA . SER A 1 286 ? 0.838 11.647 -0.987 1.00 80.81 286 SER A CA 1
ATOM 2192 C C . SER A 1 286 ? 1.231 10.820 -2.215 1.00 80.81 286 SER A C 1
ATOM 2194 O O . SER A 1 286 ? 2.394 10.427 -2.340 1.00 80.81 286 SER A O 1
ATOM 2196 N N . THR A 1 287 ? 0.292 10.609 -3.144 1.00 81.44 287 THR A N 1
ATOM 2197 C CA . THR A 1 287 ? 0.542 9.935 -4.424 1.00 81.44 287 THR A CA 1
ATOM 2198 C C . THR A 1 287 ? 1.067 10.870 -5.508 1.00 81.44 287 THR A C 1
ATOM 2200 O O . THR A 1 287 ? 1.421 10.389 -6.575 1.00 81.44 287 THR A O 1
ATOM 2203 N N . LEU A 1 288 ? 1.155 12.184 -5.281 1.00 80.94 288 LEU A N 1
ATOM 2204 C CA . LEU A 1 288 ? 1.655 13.098 -6.308 1.00 80.94 288 LEU A CA 1
ATOM 2205 C C . LEU A 1 288 ? 3.180 12.998 -6.476 1.00 80.94 288 LEU A C 1
ATOM 2207 O O . LEU A 1 288 ? 3.895 12.749 -5.497 1.00 80.94 288 LEU A O 1
ATOM 2211 N N . PRO A 1 289 ? 3.706 13.213 -7.696 1.00 78.94 289 PRO A N 1
ATOM 2212 C CA . PRO A 1 289 ? 5.141 13.277 -7.958 1.00 78.94 289 PRO A CA 1
ATOM 2213 C C . PRO A 1 289 ? 5.816 14.411 -7.175 1.00 78.94 289 PRO A C 1
ATOM 2215 O O . PRO A 1 289 ? 5.177 15.392 -6.798 1.00 78.94 289 PRO A O 1
ATOM 2218 N N . ARG A 1 290 ? 7.112 14.275 -6.869 1.00 72.06 290 ARG A N 1
ATOM 2219 C CA . ARG A 1 290 ? 7.823 15.250 -6.015 1.00 72.06 290 ARG A CA 1
ATOM 2220 C C . ARG A 1 290 ? 7.924 16.613 -6.701 1.00 72.06 290 ARG A C 1
ATOM 2222 O O . ARG A 1 290 ? 7.869 17.644 -6.042 1.00 72.06 290 ARG A O 1
ATOM 2229 N N . GLU A 1 291 ? 8.038 16.586 -8.019 1.00 78.25 291 GLU A N 1
ATOM 2230 C CA . GLU A 1 291 ? 8.094 17.718 -8.935 1.00 78.25 291 GLU A CA 1
ATOM 2231 C C . GLU A 1 291 ? 6.882 18.639 -8.761 1.00 78.25 291 GLU A C 1
ATOM 2233 O O . GLU A 1 291 ? 7.023 19.854 -8.850 1.00 78.25 291 GLU A O 1
ATOM 2238 N N . PHE A 1 292 ? 5.717 18.077 -8.416 1.00 75.12 292 PHE A N 1
ATOM 2239 C CA . PHE A 1 292 ? 4.518 18.853 -8.105 1.00 75.12 292 PHE A CA 1
ATOM 2240 C C . PHE A 1 292 ? 4.734 19.803 -6.916 1.00 75.12 292 PHE A C 1
ATOM 2242 O O . PHE A 1 292 ? 4.250 20.928 -6.929 1.00 75.12 292 PHE A O 1
ATOM 2249 N N . PHE A 1 293 ? 5.495 19.377 -5.905 1.00 71.19 293 PHE A N 1
ATOM 2250 C CA . PHE A 1 293 ? 5.771 20.186 -4.717 1.00 71.19 293 PHE A CA 1
ATOM 2251 C C . PHE A 1 293 ? 6.922 21.175 -4.904 1.00 71.19 293 PHE A C 1
ATOM 2253 O O . PHE A 1 293 ? 7.018 22.128 -4.146 1.00 71.19 293 PHE A O 1
ATOM 2260 N N . ALA A 1 294 ? 7.806 20.952 -5.879 1.00 74.12 294 ALA A N 1
ATOM 2261 C CA . ALA A 1 294 ? 8.923 21.858 -6.147 1.00 74.12 294 ALA A CA 1
ATOM 2262 C C . ALA A 1 294 ? 8.486 23.158 -6.851 1.00 74.12 294 ALA A C 1
ATOM 2264 O O . ALA A 1 294 ? 9.259 24.111 -6.890 1.00 74.12 294 ALA A O 1
ATOM 2265 N N . GLY A 1 295 ? 7.279 23.178 -7.425 1.00 68.75 295 GLY A N 1
ATOM 2266 C CA . GLY A 1 295 ? 6.684 24.353 -8.066 1.00 68.75 295 GLY A CA 1
ATOM 2267 C C . GLY A 1 295 ? 5.754 25.183 -7.172 1.00 68.75 295 GLY A C 1
ATOM 2268 O O . GLY A 1 295 ? 5.170 26.139 -7.678 1.00 68.75 295 GLY A O 1
ATOM 2269 N N . LEU A 1 296 ? 5.586 24.807 -5.898 1.00 62.09 296 LEU A N 1
ATOM 2270 C CA . LEU A 1 296 ? 4.815 25.538 -4.879 1.00 62.09 296 LEU A CA 1
ATOM 2271 C C . LEU A 1 296 ? 5.751 26.374 -4.001 1.00 62.09 296 LEU A C 1
ATOM 2273 O O . LEU A 1 296 ? 5.346 27.502 -3.647 1.00 62.09 296 LEU A O 1
#

Secondary structure (DSSP, 8-state):
---HHHHHHHHHHHHHHHHHHHHT-HHHHHHHHS--HHHHHTT-TTHHHHGGG--SSHHHHHHHHHHHHHHHHHHHHHH-HHHHHHHHHHHHHHHHHHHHHHHHHHHHHSHHHHTS-HHHHHHHHHT-SSTTHHHHHHHHHHHHHHHHTTSBHHHHTTS-HHHHHHHHHHHHHHHHHS-TT-HHHHH-HHHHHHHHHHHHHHHHH-----BHHHHHHHHHHHHHHHHH-HHHHT-----GGGTTHHHHHHHHHHHHHHHHHHHHHHTTPPPPPHHHHHHHHHHHHHTS-HHHHHT-

Nearest PDB structures (foldseek):
  5f5k-assembly1_A  TM=7.311E-01  e=8.875E-02  Escherichia coli
  6pja-assembly1_A  TM=7.394E-01  e=1.691E-01  Escherichia coli
  6pj9-assembly1_A  TM=7.200E-01  e=1.843E-01  Escherichia coli
  6pj8-assembly1_A  TM=6.830E-01  e=2.832E-01  Escherichia coli

Mean predicted aligned error: 4.94 Å

InterPro domains:
  IPR022764 Peptidase S54, rhomboid domain [PF01694] (43-152)
  IPR035952 Rhomboid-like superfamily [G3DSA:1.20.1540.10] (1-269)
  IPR035952 Rhomboid-like superfamily [SSF144091] (2-152)

Radius of gyration: 19.19 Å; Cα contacts (8 Å, |Δi|>4): 448; chains: 1; bounding box: 53×45×58 Å